Protein 1FBN (pdb70)

Nearest PDB structures (foldseek):
  1g8a-assembly1_A  TM=9.558E-01  e=5.610E-31  Pyrococcus horikoshii
  1pry-assembly1_A  TM=9.553E-01  e=4.224E-30  Pyrococcus furiosus
  2nnw-assembly1_B  TM=9.511E-01  e=9.947E-30  Pyrococcus furiosus
  6rxx-assembly1_CB  TM=9.349E-01  e=4.269E-24  Thermochaetoides thermophila
  1nt2-assembly1_A  TM=9.380E-01  e=2.190E-21  Archaeoglobus fulgidus DSM 4304

Sequence (225 aa):
EDIKIKEIFENIYEVDLGDGLKRIATKSIVKGKKVYDEKIIKIGDEEYRIWNPNKSKLAAAIIKGLKVPIKRDSKILYLGASAGTTPSHVADIADKGIVYAIEYAPRIRELLDACAERENIIPILGDANKPQEYANIVEKVDVIYEDVAQPNQAEILIKNAKWFLKKGGYGIAIKARSIDVTKDPKEIFKEQKEILEAGGFKIVDEVDIEPFEKDHVFVGIWEGK

InterPro domains:
  IPR000692 rRNA 2'-O-methyltransfera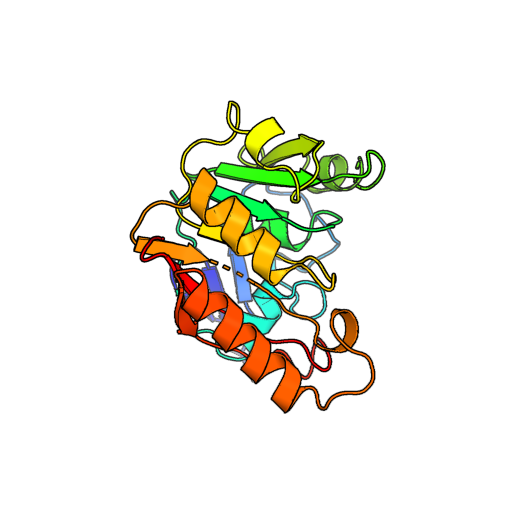se fibrillarin-like [MF_00351] (18-228)
  IPR000692 rRNA 2'-O-methyltransferase fibrillarin-like [NF003276] (6-224)
  IPR000692 rRNA 2'-O-methyltransferase fibrillarin-like [PF01269] (5-227)
  IPR000692 rRNA 2'-O-methyltransferase fibrillarin-like [PIRSF006540] (5-228)
  IPR000692 rRNA 2'-O-methyltransferase fibrillarin-like [PR00052] (25-44)
  IPR000692 rRNA 2'-O-methyltransferase fibrillarin-like [PR00052] (48-67)
  IPR000692 rRNA 2'-O-methyltransferase fibrillarin-like [PR00052] (75-96)
  IPR000692 rRNA 2'-O-methyltransferase fibrillarin-like [PR00052] (99-116)
  IPR000692 rRNA 2'-O-methyltransferase fibrillarin-like [PR00052] (124-153)
  IPR000692 rRNA 2'-O-methyltransferase fibrillarin-like [PR00052] (154-183)
  IPR000692 rRNA 2'-O-methyltransferase fibrillarin-like [PR00052] (206-227)
  IPR000692 rRNA 2'-O-methyltransferase fibrillarin-like [SM01206] (4-229)
  IPR020813 Fibrillarin, conserved site [PS00566] (99-113)
  IPR029063 S-adenosyl-L-methionine-dependent methyltransferase superfamily [G3DSA:3.40.50.150] (53-229)
  IPR029063 S-adenosyl-L-methionine-dependent methyltransferase superfamily [SSF53335] (8-226)

CATH classification: 3.30.200.20 (+1 more: 3.40.50.150)

Structure (mmCIF, N/CA/C/O backbone):
data_1FBN
#
_entry.id   1FBN
#
_cell.length_a   121.407
_cell.length_b   43.264
_cell.length_c   55.303
_cell.angle_alpha   90.00
_cell.angle_beta   96.99
_cell.angle_gamma   90.00
#
_symmetry.space_group_name_H-M   'C 1 2 1'
#
loop_
_entity.id
_entity.type
_entity.pdbx_description
1 polymer 'MJ FIBRILLARIN HOMOLOGUE'
2 water water
#
loop_
_atom_site.group_PDB
_atom_site.id
_atom_site.type_symbol
_atom_site.label_atom_id
_atom_site.label_alt_id
_atom_site.label_comp_id
_atom_site.label_asym_id
_atom_site.label_entity_id
_atom_site.label_seq_id
_atom_site.pdbx_PDB_ins_code
_atom_site.Cartn_x
_atom_site.Cartn_y
_atom_site.Cartn_z
_atom_site.occupancy
_atom_site.B_iso_or_equiv
_atom_site.auth_seq_id
_atom_site.auth_comp_id
_atom_site.auth_asym_id
_atom_site.auth_atom_id
_atom_site.pdbx_PDB_model_num
ATOM 9 N N . GLU A 1 2 ? 60.448 5.780 56.022 1.00 35.50 2 GLU A N 1
ATOM 10 C CA . GLU A 1 2 ? 61.430 6.300 55.079 1.00 35.98 2 GLU A CA 1
ATOM 11 C C . GLU A 1 2 ? 61.213 7.807 54.956 1.00 35.11 2 GLU A C 1
ATOM 12 O O . GLU A 1 2 ? 60.189 8.332 55.411 1.00 31.82 2 GLU A O 1
ATOM 18 N N . ASP A 1 3 ? 62.181 8.504 54.364 1.00 33.78 3 ASP A N 1
ATOM 19 C CA . ASP A 1 3 ? 62.065 9.947 54.171 1.00 33.04 3 ASP A CA 1
ATOM 20 C C . ASP A 1 3 ? 60.892 10.256 53.244 1.00 31.60 3 ASP A C 1
ATOM 21 O O . ASP A 1 3 ? 60.679 9.562 52.248 1.00 32.26 3 ASP A O 1
ATOM 26 N N . ILE A 1 4 ? 60.112 11.270 53.605 1.00 28.71 4 ILE A N 1
ATOM 27 C CA . ILE A 1 4 ? 58.970 11.695 52.802 1.00 27.64 4 ILE A CA 1
ATOM 28 C C . ILE A 1 4 ? 59.332 13.040 52.184 1.00 29.58 4 ILE A C 1
ATOM 29 O O . ILE A 1 4 ? 60.000 13.862 52.814 1.00 30.23 4 ILE A O 1
ATOM 34 N N . LYS A 1 5 ? 58.896 13.263 50.950 1.00 28.92 5 LYS A N 1
ATOM 35 C CA . LYS A 1 5 ? 59.198 14.511 50.268 1.00 31.52 5 LYS A CA 1
ATOM 36 C C . LYS A 1 5 ? 58.053 14.971 49.373 1.00 31.75 5 LYS A C 1
ATOM 37 O O . LYS A 1 5 ? 57.592 14.225 48.505 1.00 32.04 5 LYS A O 1
ATOM 43 N N . ILE A 1 6 ? 57.575 16.188 49.619 1.00 29.63 6 ILE A N 1
ATOM 44 C CA . ILE A 1 6 ? 56.511 16.778 48.816 1.00 27.99 6 ILE A CA 1
ATOM 45 C C . ILE A 1 6 ? 57.104 18.016 48.147 1.00 30.56 6 ILE A C 1
ATOM 46 O O . ILE A 1 6 ? 57.412 19.003 48.820 1.00 31.98 6 ILE A O 1
ATOM 51 N N . LYS A 1 7 ? 57.322 17.946 46.836 1.00 29.44 7 LYS A N 1
ATOM 52 C CA . LYS A 1 7 ? 57.881 19.084 46.121 1.00 28.76 7 LYS A CA 1
ATOM 53 C C . LYS A 1 7 ? 56.980 19.566 45.001 1.00 27.37 7 LYS A C 1
ATOM 54 O O . LYS A 1 7 ? 56.273 18.782 44.362 1.00 25.80 7 LYS A O 1
ATOM 60 N N . GLU A 1 8 ? 57.014 20.871 44.772 1.00 26.98 8 GLU A N 1
ATOM 61 C CA . GLU A 1 8 ? 56.209 21.474 43.729 1.00 26.42 8 GLU A CA 1
ATOM 62 C C . GLU A 1 8 ? 56.749 21.158 42.344 1.00 26.56 8 GLU A C 1
ATOM 63 O O . GLU A 1 8 ? 57.960 21.229 42.107 1.00 27.13 8 GLU A O 1
ATOM 69 N N . ILE A 1 9 ? 55.845 20.745 41.459 1.00 24.06 9 ILE A N 1
ATOM 70 C CA . ILE A 1 9 ? 56.175 20.459 40.067 1.00 22.84 9 ILE A CA 1
ATOM 71 C C . ILE A 1 9 ? 55.270 21.377 39.256 1.00 22.25 9 ILE A C 1
ATOM 72 O O . ILE A 1 9 ? 54.238 21.819 39.760 1.00 22.34 9 ILE A O 1
ATOM 77 N N . PHE A 1 10 ? 55.668 21.696 38.026 1.00 22.24 10 PHE A N 1
ATOM 78 C CA . PHE A 1 10 ? 54.891 22.600 37.169 1.00 22.93 10 PHE A CA 1
ATOM 79 C C . PHE A 1 10 ? 54.612 23.871 37.972 1.00 22.80 10 PHE A C 1
ATOM 80 O O . PHE A 1 10 ? 55.545 24.525 38.427 1.00 26.58 10 PHE A O 1
ATOM 88 N N . GLU A 1 11 ? 53.343 24.221 38.147 1.00 24.59 11 GLU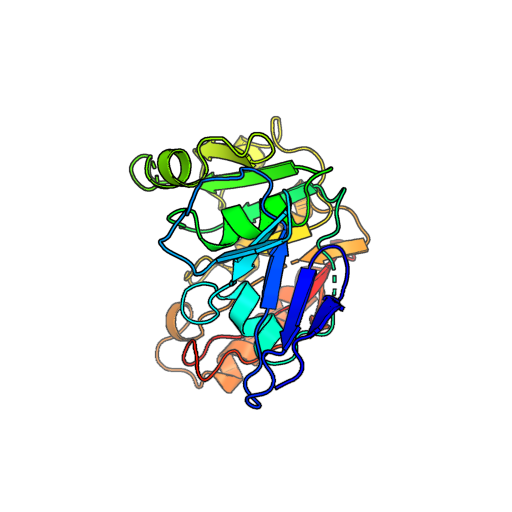 A N 1
ATOM 89 C CA . GLU A 1 11 ? 52.986 25.386 38.950 1.00 26.34 11 GLU A CA 1
ATOM 90 C C . GLU A 1 11 ? 51.779 25.049 39.819 1.00 24.85 11 GLU A C 1
ATOM 91 O O . GLU A 1 11 ? 50.688 24.786 39.313 1.00 24.99 11 GLU A O 1
ATOM 97 N N . ASN A 1 12 ? 52.000 25.026 41.129 1.00 23.13 12 ASN A N 1
ATOM 98 C CA . ASN A 1 12 ? 50.957 24.723 42.104 1.00 23.10 12 ASN A CA 1
ATOM 99 C C . ASN A 1 12 ? 50.428 23.282 42.036 1.00 22.18 12 ASN A C 1
ATOM 100 O O . ASN A 1 12 ? 49.255 23.022 42.301 1.00 21.25 12 ASN A O 1
ATOM 105 N N . ILE A 1 13 ? 51.299 22.361 41.630 1.00 20.90 13 ILE A N 1
ATOM 106 C CA . ILE A 1 13 ? 50.991 20.931 41.580 1.00 20.91 13 ILE A CA 1
ATOM 107 C C . ILE A 1 13 ? 52.113 20.319 42.422 1.00 22.26 13 ILE A C 1
ATOM 108 O O . ILE A 1 13 ? 53.233 20.832 42.427 1.00 23.13 13 ILE A O 1
ATOM 113 N N . TYR A 1 14 ? 51.829 19.238 43.139 1.00 20.66 14 TYR A N 1
ATOM 114 C CA . TYR A 1 14 ? 52.847 18.662 44.010 1.00 21.24 14 TYR A CA 1
ATOM 115 C C . TYR A 1 14 ? 53.141 17.187 43.829 1.00 21.85 14 TYR A C 1
ATOM 116 O O . TYR A 1 14 ? 52.233 16.368 43.685 1.00 22.70 14 TYR A O 1
ATOM 125 N N . GLU A 1 15 ? 54.431 16.866 43.801 1.00 21.37 15 GLU A N 1
ATOM 126 C CA . GLU A 1 15 ? 54.881 15.487 43.684 1.00 24.32 15 GLU A CA 1
ATOM 127 C C . GLU A 1 15 ? 55.016 14.951 45.100 1.00 24.88 15 GLU A C 1
ATOM 128 O O . GLU A 1 15 ? 55.658 15.579 45.943 1.00 25.50 15 GLU A O 1
ATOM 134 N N . VAL A 1 16 ? 54.392 13.807 45.364 1.00 23.61 16 VAL A N 1
ATOM 135 C CA . VAL A 1 16 ? 54.444 13.194 46.683 1.00 24.17 16 VAL A CA 1
ATOM 136 C C . VAL A 1 16 ? 55.241 11.891 46.656 1.00 27.51 16 VAL A C 1
ATOM 137 O O . VAL A 1 16 ? 54.835 10.915 46.018 1.00 28.07 16 VAL A O 1
ATOM 141 N N . ASP A 1 17 ? 56.392 11.899 47.326 1.00 29.16 17 ASP A N 1
ATOM 142 C CA . ASP A 1 17 ? 57.253 10.722 47.411 1.00 30.72 17 ASP A CA 1
ATOM 143 C C . ASP A 1 17 ? 57.264 10.214 48.856 1.00 30.36 17 ASP A C 1
ATOM 144 O O . ASP A 1 17 ? 57.879 10.818 49.739 1.00 29.20 17 ASP A O 1
ATOM 149 N N . LEU A 1 18 ? 56.540 9.123 49.095 1.00 30.68 18 LEU A N 1
ATOM 150 C CA . LEU A 1 18 ? 56.457 8.524 50.422 1.00 31.69 18 LEU A CA 1
ATOM 151 C C . LEU A 1 18 ? 57.635 7.588 50.691 1.00 33.63 18 LEU A C 1
ATOM 152 O O . LEU A 1 18 ? 57.746 7.018 51.777 1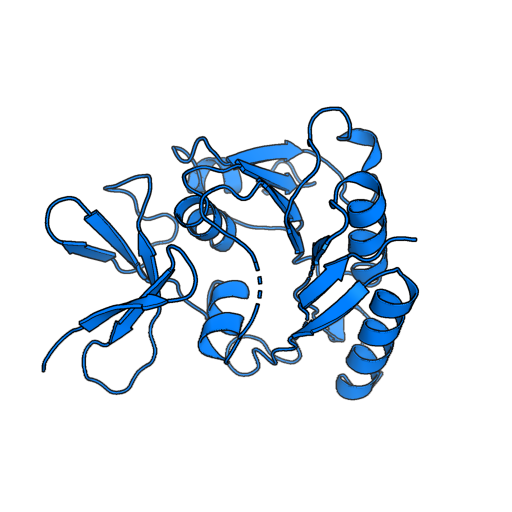.00 36.62 18 LEU A O 1
ATOM 157 N N . GLY A 1 19 ? 58.508 7.439 49.694 1.00 36.33 19 GLY A N 1
ATOM 158 C CA . GLY A 1 19 ? 59.678 6.587 49.825 1.00 39.52 19 GLY A CA 1
ATOM 159 C C . GLY A 1 19 ? 59.463 5.110 49.537 1.00 42.14 19 GLY A C 1
ATOM 160 O O . GLY A 1 19 ? 60.267 4.274 49.953 1.00 44.00 19 GLY A O 1
ATOM 161 N N . ASP A 1 20 ? 58.396 4.786 48.813 1.00 43.64 20 ASP A N 1
ATOM 162 C CA . ASP A 1 20 ? 58.087 3.397 48.480 1.00 44.01 20 ASP A CA 1
ATOM 163 C C . ASP A 1 20 ? 58.221 3.085 46.988 1.00 44.81 20 ASP A C 1
ATOM 164 O O . ASP A 1 20 ? 57.814 2.015 46.532 1.00 46.45 20 ASP A O 1
ATOM 169 N N . GLY A 1 21 ? 58.782 4.029 46.236 1.00 44.42 21 GLY A N 1
ATOM 170 C CA . GLY A 1 21 ? 58.961 3.839 44.807 1.00 44.87 21 GLY A CA 1
ATOM 171 C C . GLY A 1 21 ? 57.764 4.177 43.926 1.00 43.57 21 GLY A C 1
ATOM 172 O O . GLY A 1 21 ? 57.900 4.245 42.705 1.00 45.94 21 GLY A O 1
ATOM 173 N N . LEU A 1 22 ? 56.598 4.392 44.528 1.00 40.92 22 LEU A N 1
ATOM 174 C CA . LEU A 1 22 ? 55.394 4.717 43.765 1.00 36.20 22 LEU A CA 1
ATOM 175 C C . LEU A 1 22 ? 55.270 6.208 43.481 1.00 34.24 22 LEU A C 1
ATOM 176 O O . LEU A 1 22 ? 55.524 7.045 44.346 1.00 33.73 22 LEU A O 1
ATOM 181 N N . LYS A 1 23 ? 54.893 6.537 42.254 1.00 33.27 23 LYS A N 1
ATOM 182 C CA . LYS A 1 23 ? 54.721 7.926 41.865 1.00 32.62 23 LYS A CA 1
ATOM 183 C C . LYS A 1 23 ? 53.359 8.406 42.348 1.00 30.50 23 LYS A C 1
ATOM 184 O O . LYS A 1 23 ? 52.349 7.722 42.171 1.00 30.43 23 LYS A O 1
ATOM 190 N N . ARG A 1 24 ? 53.345 9.571 42.984 1.00 27.93 24 ARG A N 1
ATOM 191 C CA . ARG A 1 24 ? 52.114 10.157 43.502 1.00 25.05 24 ARG A CA 1
ATOM 192 C C . ARG A 1 24 ? 52.117 11.672 43.349 1.00 22.02 24 ARG A C 1
ATOM 193 O O . ARG A 1 24 ? 53.168 12.304 43.432 1.00 20.70 24 ARG A O 1
ATOM 201 N N . ILE A 1 25 ? 50.945 12.248 43.091 1.00 20.59 25 ILE A N 1
ATOM 202 C CA . ILE A 1 25 ? 50.823 13.699 42.945 1.00 20.88 25 ILE A CA 1
ATOM 203 C C . ILE A 1 25 ? 49.628 14.222 43.722 1.00 20.81 25 ILE A C 1
ATOM 204 O O . ILE A 1 25 ? 48.707 13.474 44.045 1.00 20.21 25 ILE A O 1
ATOM 209 N N . ALA A 1 26 ? 49.632 15.522 43.991 1.00 19.80 26 ALA A N 1
ATOM 210 C CA . ALA A 1 26 ? 48.552 16.136 44.745 1.00 20.19 26 ALA A CA 1
ATOM 211 C C . ALA A 1 26 ? 48.427 17.622 44.447 1.00 20.23 26 ALA A C 1
ATOM 212 O O . ALA A 1 26 ? 49.272 18.211 43.769 1.00 19.97 26 ALA A O 1
ATOM 214 N N . THR A 1 27 ? 47.326 18.206 44.907 1.00 19.68 27 THR A N 1
ATOM 215 C CA . THR A 1 27 ? 47.095 19.635 44.756 1.00 20.08 27 THR A CA 1
ATOM 216 C C . THR A 1 27 ? 46.826 20.195 46.156 1.00 21.27 27 THR A C 1
ATOM 217 O O . THR A 1 27 ? 46.453 19.456 47.077 1.00 21.16 27 THR A O 1
ATOM 221 N N . LYS A 1 28 ? 47.098 21.483 46.330 1.00 20.53 28 LYS A N 1
ATOM 222 C CA . LYS A 1 28 ? 46.879 22.153 47.603 1.00 23.11 28 LYS A CA 1
ATOM 223 C C . LYS A 1 28 ? 45.408 22.590 47.637 1.00 23.95 28 LYS A C 1
ATOM 224 O O . LYS A 1 28 ? 44.992 23.473 46.884 1.00 22.81 28 LYS A O 1
ATOM 230 N N . SER A 1 29 ? 44.622 21.933 48.487 1.00 24.78 29 SER A N 1
ATOM 231 C CA . SER A 1 29 ? 43.186 22.203 48.616 1.00 25.74 29 SER A CA 1
ATOM 232 C C . SER A 1 29 ? 42.788 23.653 48.913 1.00 26.02 29 SER A C 1
ATOM 233 O O . SER A 1 29 ? 43.380 24.302 49.781 1.00 26.09 29 SER A O 1
ATOM 236 N N . ILE A 1 30 ? 41.796 24.158 48.178 1.00 24.94 30 ILE A N 1
ATOM 237 C CA . ILE A 1 30 ? 41.297 25.517 48.405 1.00 26.76 30 ILE A CA 1
ATOM 238 C C . ILE A 1 30 ? 40.051 25.520 49.312 1.00 26.36 30 ILE A C 1
ATOM 239 O O . ILE A 1 30 ? 39.497 26.574 49.616 1.00 27.85 30 ILE A O 1
ATOM 244 N N . VAL A 1 31 ? 39.597 24.330 49.700 1.00 27.86 31 VAL A N 1
ATOM 245 C CA . VAL A 1 31 ? 38.454 24.167 50.607 1.00 30.39 31 VAL A CA 1
ATOM 246 C C . VAL A 1 31 ? 38.862 23.095 51.614 1.00 31.13 31 VAL A C 1
ATOM 247 O O . VAL A 1 31 ? 38.555 21.909 51.453 1.00 32.14 31 VAL A O 1
ATOM 251 N N . LYS A 1 32 ? 39.571 23.526 52.649 1.00 32.86 32 LYS A N 1
ATOM 252 C CA . LYS A 1 32 ? 40.069 22.623 53.677 1.00 34.41 32 LYS A CA 1
ATOM 253 C C . LYS A 1 32 ? 38.989 21.986 54.544 1.00 34.62 32 LYS A C 1
ATOM 254 O O . LYS A 1 32 ? 37.944 22.587 54.817 1.00 33.73 32 LYS A O 1
ATOM 260 N N . GLY A 1 33 ? 39.239 20.739 54.930 1.00 35.23 33 GLY A N 1
ATOM 261 C CA . GLY A 1 33 ? 38.297 19.999 55.746 1.00 36.05 33 GLY A CA 1
ATOM 262 C C . GLY A 1 33 ? 37.237 19.311 54.908 1.00 36.64 33 GLY A C 1
ATOM 263 O O . GLY A 1 33 ? 36.217 18.858 55.434 1.00 38.03 33 GLY A O 1
ATOM 264 N N . LYS A 1 34 ? 37.477 19.218 53.603 1.00 35.63 34 LYS A N 1
ATOM 265 C CA . LYS A 1 34 ? 36.519 18.584 52.708 1.00 35.44 34 LYS A CA 1
ATOM 266 C C . LYS A 1 34 ? 37.151 17.618 51.719 1.00 35.54 34 LYS A C 1
ATOM 267 O O . LYS A 1 34 ? 38.176 17.916 51.103 1.00 34.81 34 LYS A O 1
ATOM 273 N N . LYS A 1 35 ? 36.548 16.440 51.606 1.00 34.34 35 LYS A N 1
ATOM 274 C CA . LYS A 1 35 ? 36.992 15.441 50.651 1.00 33.42 35 LYS A CA 1
ATOM 275 C C . LYS A 1 35 ? 35.928 15.428 49.557 1.00 33.87 35 LYS A C 1
ATOM 276 O O . LYS A 1 35 ? 34.738 15.249 49.835 1.00 33.60 35 LYS A O 1
ATOM 282 N N . VAL A 1 36 ? 36.353 15.698 48.328 1.00 32.67 36 VAL A N 1
ATOM 283 C CA . VAL A 1 36 ? 35.447 15.727 47.186 1.00 29.65 36 VAL A CA 1
ATOM 284 C C . VAL A 1 36 ? 34.991 14.324 46.792 1.00 30.31 36 VAL A C 1
ATOM 285 O O . VAL A 1 36 ? 33.795 14.084 46.616 1.00 29.91 36 VAL A O 1
ATOM 289 N N . TYR A 1 37 ? 35.943 13.398 46.693 1.00 30.51 37 TYR A N 1
ATOM 290 C CA . TYR A 1 37 ? 35.648 12.021 46.297 1.00 31.13 37 TYR A CA 1
ATOM 291 C C . TYR A 1 37 ? 36.369 10.966 47.141 1.00 31.92 37 TYR A C 1
ATOM 292 O O . TYR A 1 37 ? 36.817 9.937 46.627 1.00 30.68 37 TYR A O 1
ATOM 301 N N . ASP A 1 38 ? 36.455 11.228 48.442 1.00 34.09 38 ASP A N 1
ATOM 302 C CA . ASP A 1 38 ? 37.109 10.336 49.399 1.00 36.45 38 ASP A CA 1
ATOM 303 C C . ASP A 1 38 ? 38.583 10.076 49.056 1.00 34.45 38 ASP A C 1
ATOM 304 O O . ASP A 1 38 ? 39.096 8.967 49.216 1.00 34.39 38 ASP A O 1
ATOM 309 N N . GLU A 1 39 ? 39.256 11.118 48.581 1.00 33.31 39 GLU A N 1
ATOM 310 C CA . GLU A 1 39 ? 40.673 11.035 48.235 1.00 32.82 39 GLU A CA 1
ATOM 311 C C . GLU A 1 39 ? 41.494 11.089 49.517 1.00 30.76 39 GLU A C 1
ATOM 312 O O . GLU A 1 39 ? 41.006 11.558 50.545 1.00 30.33 39 GLU A O 1
ATOM 318 N N . LYS A 1 40 ? 42.725 10.592 49.469 1.00 28.91 40 LYS A N 1
ATOM 319 C CA . LYS A 1 40 ? 43.587 10.630 50.647 1.00 29.32 40 LYS A CA 1
ATOM 320 C C . LYS A 1 40 ? 44.151 12.042 50.821 1.00 27.38 40 LYS A C 1
ATOM 321 O O . LYS A 1 40 ? 44.362 12.754 49.839 1.00 25.78 40 LYS A O 1
ATOM 327 N N . ILE A 1 41 ? 44.342 12.458 52.072 1.00 26.74 41 ILE A N 1
ATOM 328 C CA . ILE A 1 41 ? 44.849 13.796 52.376 1.00 26.68 41 ILE A CA 1
ATOM 329 C C . ILE A 1 41 ? 46.084 13.797 53.279 1.00 27.28 41 ILE A C 1
ATOM 330 O O . ILE A 1 41 ? 46.209 12.971 54.183 1.00 28.70 41 ILE A O 1
ATOM 335 N N . ILE A 1 42 ? 47.020 14.696 52.980 1.00 26.56 42 ILE A N 1
ATOM 336 C CA . ILE A 1 42 ? 48.234 14.872 53.774 1.00 24.98 42 ILE A CA 1
ATOM 337 C C . ILE A 1 42 ? 48.120 16.274 54.373 1.00 25.24 42 ILE A C 1
ATOM 338 O O . ILE A 1 42 ? 48.347 17.274 53.687 1.00 25.73 42 ILE A O 1
ATOM 343 N N . LYS A 1 43 ? 47.708 16.345 55.635 1.00 26.65 43 LYS A N 1
ATOM 344 C CA . LYS A 1 43 ? 47.540 17.626 56.309 1.00 27.38 43 LYS A CA 1
ATOM 345 C C . LYS A 1 43 ? 48.809 18.065 57.028 1.00 28.61 43 LYS A C 1
ATOM 346 O O . LYS A 1 43 ? 49.243 17.424 57.982 1.00 28.60 43 LYS A O 1
ATOM 352 N N . ILE A 1 44 ? 49.412 19.145 56.538 1.00 28.36 44 ILE A N 1
ATOM 353 C CA . ILE A 1 44 ? 50.630 19.695 57.123 1.00 29.35 44 ILE A CA 1
ATOM 354 C C . ILE A 1 44 ? 50.273 21.053 57.717 1.00 30.24 44 ILE A C 1
ATOM 355 O O . ILE A 1 44 ? 50.226 22.055 57.009 1.00 30.46 44 ILE A O 1
ATOM 360 N N . GLY A 1 45 ? 50.035 21.086 59.023 1.00 32.00 45 GLY A N 1
ATOM 361 C CA . GLY A 1 45 ? 49.665 22.332 59.661 1.00 34.92 45 GLY A CA 1
ATOM 362 C C . GLY A 1 45 ? 48.270 22.683 59.194 1.00 36.65 45 GLY A C 1
ATOM 363 O O . GLY A 1 45 ? 47.328 21.932 59.444 1.00 37.43 45 GLY A O 1
ATOM 364 N N . ASP A 1 46 ? 48.138 23.796 58.481 1.00 38.57 46 ASP A N 1
ATOM 365 C CA . ASP A 1 46 ? 46.833 24.207 57.977 1.00 42.15 46 ASP A CA 1
ATOM 366 C C . ASP A 1 46 ? 46.592 23.835 56.516 1.00 40.54 46 ASP A C 1
ATOM 367 O O . ASP A 1 46 ? 45.447 23.767 56.072 1.00 40.72 46 ASP A O 1
ATOM 372 N N . GLU A 1 47 ? 47.667 23.556 55.785 1.00 37.57 47 GLU A N 1
ATOM 373 C CA . GLU A 1 47 ? 47.578 23.168 54.378 1.00 34.63 47 GLU A CA 1
ATOM 374 C C . GLU A 1 47 ? 47.140 21.712 54.239 1.00 30.91 47 GLU A C 1
ATOM 375 O O . GLU A 1 47 ? 47.550 20.853 55.019 1.00 30.23 47 GLU A O 1
ATOM 381 N N . GLU A 1 48 ? 46.303 21.440 53.245 1.00 28.39 48 GLU A N 1
ATOM 382 C CA . GLU A 1 48 ? 45.833 20.085 52.992 1.00 26.52 48 GLU A CA 1
ATOM 383 C C . GLU A 1 48 ? 46.124 19.691 51.550 1.00 26.14 48 GLU A C 1
ATOM 384 O O . GLU A 1 48 ? 45.630 20.319 50.617 1.00 27.56 48 GLU A O 1
ATOM 390 N N . TYR A 1 49 ? 46.977 18.689 51.371 1.00 24.14 49 TYR A N 1
ATOM 391 C CA . TYR A 1 49 ? 47.319 18.216 50.038 1.00 23.19 49 TYR A CA 1
ATOM 392 C C . TYR A 1 49 ? 46.423 17.038 49.682 1.00 22.10 49 TYR A C 1
ATOM 393 O O . TYR A 1 49 ? 46.417 16.021 50.372 1.00 23.31 49 TYR A O 1
ATOM 402 N N . ARG A 1 50 ? 45.632 17.206 48.627 1.00 22.29 50 ARG A N 1
ATOM 403 C CA . ARG A 1 50 ? 44.712 16.167 48.181 1.00 21.43 50 ARG A CA 1
ATOM 404 C C . ARG A 1 50 ? 45.365 15.250 47.162 1.00 22.11 50 ARG A C 1
ATOM 405 O O . ARG A 1 50 ? 45.746 15.694 46.078 1.00 23.87 50 ARG A O 1
ATOM 413 N N . ILE A 1 51 ? 45.490 13.972 47.510 1.00 22.23 51 ILE A N 1
ATOM 414 C CA . ILE A 1 51 ? 46.084 12.988 46.612 1.00 22.74 51 ILE A CA 1
ATOM 415 C C . ILE A 1 51 ? 45.207 12.888 45.366 1.00 22.18 51 ILE A C 1
ATOM 416 O O . ILE A 1 51 ? 44.024 12.563 45.446 1.00 22.69 51 ILE A O 1
ATOM 421 N N . TRP A 1 52 ? 45.808 13.220 44.228 1.00 22.15 52 TRP A N 1
ATOM 422 C CA . TRP A 1 52 ? 45.149 13.231 42.921 1.00 21.33 52 TRP A CA 1
ATOM 423 C C . TRP A 1 52 ? 45.219 11.850 42.258 1.00 19.74 52 TRP A C 1
ATOM 424 O O . TRP A 1 52 ? 46.195 11.521 41.585 1.00 18.95 52 TRP A O 1
ATOM 435 N N . ASN A 1 53 ? 44.159 11.067 42.428 1.00 21.62 53 ASN A N 1
ATOM 436 C CA . ASN A 1 53 ? 44.077 9.704 41.898 1.00 23.39 53 ASN A CA 1
ATOM 437 C C . ASN A 1 53 ? 43.993 9.592 40.364 1.00 22.72 53 ASN A C 1
ATOM 438 O O . ASN A 1 53 ? 42.998 9.994 39.759 1.00 24.61 53 ASN A O 1
ATOM 443 N N . PRO A 1 54 ? 45.031 9.017 39.723 1.00 21.46 54 PRO A N 1
ATOM 444 C CA . PRO A 1 54 ? 45.083 8.839 38.266 1.00 21.43 54 PRO A CA 1
ATOM 445 C C . PRO A 1 54 ? 44.036 7.856 37.741 1.00 21.58 54 PRO A C 1
ATOM 446 O O . PRO A 1 54 ? 43.714 7.860 36.557 1.00 21.22 54 PRO A O 1
ATOM 450 N N . ASN A 1 55 ? 43.527 7.000 38.622 1.00 23.20 55 ASN A N 1
ATOM 451 C CA . ASN A 1 55 ? 42.500 6.029 38.251 1.00 24.79 55 ASN A CA 1
ATOM 452 C C . ASN A 1 55 ? 41.131 6.707 38.190 1.00 26.02 55 ASN A C 1
ATOM 453 O O . ASN A 1 55 ? 40.179 6.157 37.637 1.00 29.00 55 ASN A O 1
ATOM 458 N N . LYS A 1 56 ? 41.038 7.896 38.780 1.00 27.54 56 LYS A N 1
ATOM 459 C CA . LYS A 1 56 ? 39.795 8.662 38.820 1.00 26.50 56 LYS A CA 1
ATOM 460 C C . LYS A 1 56 ? 39.853 9.973 38.033 1.00 25.05 56 LYS A C 1
ATOM 461 O O . LYS A 1 56 ? 38.824 10.597 37.791 1.00 26.39 56 LYS A O 1
ATOM 467 N N . SER A 1 57 ? 41.053 10.368 37.612 1.00 22.90 57 SER A N 1
ATOM 468 C CA . SER A 1 57 ? 41.247 11.606 36.863 1.00 19.47 57 SER A CA 1
ATOM 469 C C . SER A 1 57 ? 42.221 11.419 35.700 1.00 19.52 57 SER A C 1
ATOM 470 O O . SER A 1 57 ? 43.395 11.107 35.906 1.00 18.84 57 SER A O 1
ATOM 473 N N . LYS A 1 58 ? 41.734 11.637 34.481 1.00 17.28 58 LYS A N 1
ATOM 474 C CA . LYS A 1 58 ? 42.557 11.490 33.283 1.00 18.99 58 LYS A CA 1
ATOM 475 C C . LYS A 1 58 ? 43.736 12.471 33.245 1.00 20.50 58 LYS A C 1
ATOM 476 O O . LYS A 1 58 ? 44.785 12.167 32.667 1.00 19.51 58 LYS A O 1
ATOM 482 N N . LEU A 1 59 ? 43.556 13.649 33.843 1.00 18.24 59 LEU A N 1
ATOM 483 C CA . LEU A 1 59 ? 44.618 14.651 33.884 1.00 17.57 59 LEU A CA 1
ATOM 484 C C . LEU A 1 59 ? 45.732 14.163 34.819 1.00 17.64 59 LEU A C 1
ATOM 485 O O . LEU A 1 59 ? 46.918 14.290 34.499 1.00 16.91 59 LEU A O 1
ATOM 490 N N . ALA A 1 60 ? 45.351 13.573 35.954 1.00 17.18 60 ALA A N 1
ATOM 491 C CA . ALA A 1 60 ? 46.333 13.026 36.894 1.00 16.67 60 ALA A CA 1
ATOM 492 C C . ALA A 1 60 ? 47.070 11.870 36.214 1.00 17.36 60 ALA A C 1
ATOM 493 O O . ALA A 1 60 ? 48.282 11.725 36.359 1.00 17.88 60 ALA A O 1
ATOM 495 N N . ALA A 1 61 ? 46.328 11.061 35.460 1.00 16.02 61 ALA A N 1
ATOM 496 C CA . ALA A 1 61 ? 46.892 9.925 34.736 1.00 15.68 61 ALA A CA 1
ATOM 497 C C . ALA A 1 61 ? 47.942 10.395 33.730 1.00 16.68 61 ALA A C 1
ATOM 498 O O . ALA A 1 61 ? 49.002 9.781 33.600 1.00 15.98 61 ALA A O 1
ATOM 500 N N . ALA A 1 62 ? 47.638 11.492 33.034 1.00 16.65 62 ALA A N 1
ATOM 501 C CA . ALA A 1 62 ? 48.539 12.063 32.040 1.00 16.81 62 ALA A CA 1
ATOM 502 C C . ALA A 1 62 ? 49.830 12.532 32.698 1.00 18.28 62 ALA A C 1
ATOM 503 O O . ALA A 1 62 ? 50.918 12.293 32.174 1.00 18.22 62 ALA A O 1
ATOM 505 N N . ILE A 1 63 ? 49.706 13.192 33.848 1.00 17.82 63 ILE A N 1
ATOM 506 C CA . ILE A 1 63 ? 50.876 13.674 34.577 1.00 18.71 63 ILE A CA 1
ATOM 507 C C . ILE A 1 63 ? 51.708 12.488 35.076 1.00 19.85 63 ILE A C 1
ATOM 508 O O . ILE A 1 63 ? 52.924 12.462 34.892 1.00 20.61 63 ILE A O 1
ATOM 513 N N . ILE A 1 64 ? 51.044 11.491 35.664 1.00 19.34 64 ILE A N 1
ATOM 514 C CA . ILE A 1 64 ? 51.727 10.298 36.176 1.00 20.52 64 ILE A CA 1
ATOM 515 C C . ILE A 1 64 ? 52.462 9.580 35.041 1.00 22.58 64 ILE A C 1
ATOM 516 O O . ILE A 1 64 ? 53.587 9.105 35.226 1.00 24.67 64 ILE A O 1
ATOM 521 N N . LYS A 1 65 ? 51.843 9.553 33.860 1.00 20.67 65 LYS A N 1
ATOM 522 C CA . LYS A 1 65 ? 52.422 8.898 32.691 1.00 19.71 65 LYS A CA 1
ATOM 523 C C . LYS A 1 65 ? 53.429 9.725 31.887 1.00 20.27 65 LYS A C 1
ATOM 524 O O . LYS A 1 65 ? 53.790 9.341 30.769 1.00 21.61 65 LYS A O 1
ATOM 530 N N . GLY A 1 66 ? 53.834 10.878 32.418 1.00 19.91 66 GLY A N 1
ATOM 531 C CA . GLY A 1 66 ? 54.836 11.682 31.732 1.00 19.69 66 GLY A CA 1
ATOM 532 C C . GLY A 1 66 ? 54.517 12.993 31.031 1.00 19.89 66 GLY A C 1
ATOM 533 O O . GLY A 1 66 ? 55.325 13.453 30.225 1.00 20.32 66 GLY A O 1
ATOM 534 N N . LEU A 1 67 ? 53.372 13.604 31.317 1.00 18.65 67 LEU A N 1
ATOM 535 C CA . LEU A 1 67 ? 53.022 14.882 30.696 1.00 17.72 67 LEU A CA 1
ATOM 536 C C . LEU A 1 67 ? 54.121 15.891 31.034 1.00 19.07 67 LEU A C 1
ATOM 537 O O . LEU A 1 67 ? 54.510 16.018 32.198 1.00 18.38 67 LEU A O 1
ATOM 542 N N . LYS A 1 68 ? 54.639 16.580 30.015 1.00 19.48 68 LYS A N 1
ATOM 543 C CA . LYS A 1 68 ? 55.700 17.577 30.211 1.00 19.42 68 LYS A CA 1
ATOM 544 C C . LYS A 1 68 ? 55.204 19.016 30.065 1.00 19.42 68 LYS A C 1
ATOM 545 O O . LYS A 1 68 ? 55.795 19.944 30.625 1.00 20.14 68 LYS A O 1
ATOM 551 N N . VAL A 1 69 ? 54.136 19.201 29.295 1.00 19.32 69 VAL A N 1
ATOM 552 C CA . VAL A 1 69 ? 53.562 20.525 29.079 1.00 20.00 69 VAL A CA 1
ATOM 553 C C . VAL A 1 69 ? 52.245 20.651 29.846 1.00 20.11 69 VAL A C 1
ATOM 554 O O . VAL A 1 69 ? 51.239 20.048 29.469 1.00 20.45 69 VAL A O 1
ATOM 566 N N . PRO A 1 71 ? 50.019 23.651 30.910 1.00 19.79 71 PRO A N 1
ATOM 567 C CA . PRO A 1 71 ? 49.692 25.075 30.783 1.00 22.08 71 PRO A CA 1
ATOM 568 C C . PRO A 1 71 ? 48.801 25.708 31.859 1.00 23.83 71 PRO A C 1
ATOM 569 O O . PRO A 1 71 ? 48.750 26.931 31.971 1.00 26.55 71 PRO A O 1
ATOM 573 N N . ILE A 1 72 ? 48.098 24.893 32.638 1.00 24.63 72 ILE A N 1
ATOM 574 C CA . ILE A 1 72 ? 47.229 25.420 33.684 1.00 27.16 72 ILE A CA 1
ATOM 575 C C . ILE A 1 72 ? 48.067 25.971 34.833 1.00 29.35 72 ILE A C 1
ATOM 576 O O . ILE A 1 72 ? 48.771 25.227 35.510 1.00 31.91 72 ILE A O 1
ATOM 581 N N . LYS A 1 73 ? 47.991 27.285 35.028 1.00 30.10 73 LYS A N 1
ATOM 582 C CA . LYS A 1 73 ? 48.734 27.975 36.081 1.00 30.01 73 LYS A CA 1
ATOM 583 C C . LYS A 1 73 ? 47.781 28.496 37.165 1.00 28.00 73 LYS A C 1
ATOM 584 O O . LYS A 1 73 ? 46.566 28.312 37.072 1.00 24.46 73 LYS A O 1
ATOM 590 N N . ARG A 1 74 ? 48.335 29.173 38.172 1.00 26.79 74 ARG A N 1
ATOM 591 C CA . ARG A 1 74 ? 47.544 29.716 39.279 1.00 26.84 74 ARG A CA 1
ATOM 592 C C . ARG A 1 74 ? 46.508 30.744 38.859 1.00 28.41 74 ARG A C 1
ATOM 593 O O . ARG A 1 74 ? 45.398 30.759 39.389 1.00 29.08 74 ARG A O 1
ATOM 601 N N . ASP A 1 75 ? 46.872 31.607 37.916 1.00 28.05 75 ASP A N 1
ATOM 602 C CA . ASP A 1 75 ? 45.969 32.657 37.450 1.00 29.59 75 ASP A CA 1
ATOM 603 C C . ASP A 1 75 ? 45.285 32.354 36.113 1.00 27.32 75 ASP A C 1
ATOM 604 O O . ASP A 1 75 ? 44.726 33.250 35.478 1.00 26.69 75 ASP A O 1
ATOM 609 N N . SER A 1 76 ? 45.329 31.096 35.689 1.00 25.18 76 SER A N 1
ATOM 610 C CA . SER A 1 76 ? 44.719 30.701 34.422 1.00 23.90 76 SER A CA 1
ATOM 611 C C . SER A 1 76 ? 43.194 30.702 34.455 1.00 24.83 76 SER A C 1
ATOM 612 O O . SER A 1 76 ? 42.575 30.437 35.487 1.00 24.16 76 SER A O 1
ATOM 615 N N . LYS A 1 77 ? 42.598 31.045 33.322 1.00 22.49 77 LYS A N 1
ATOM 616 C CA . LYS A 1 77 ? 41.156 31.017 33.181 1.00 23.97 77 LYS A CA 1
ATOM 617 C C . LYS A 1 77 ? 40.988 29.851 32.222 1.00 22.46 77 LYS A C 1
ATOM 618 O O . LYS A 1 77 ? 41.580 29.831 31.144 1.00 22.14 77 LYS A O 1
ATOM 624 N N . ILE A 1 78 ? 40.294 28.817 32.673 1.00 21.35 78 ILE A N 1
ATOM 625 C CA . ILE A 1 78 ? 40.111 27.648 31.835 1.00 21.13 78 ILE A CA 1
ATOM 626 C C . ILE A 1 78 ? 38.663 27.257 31.570 1.00 21.54 78 ILE A C 1
ATOM 627 O O . ILE A 1 78 ? 37.780 27.432 32.423 1.00 19.73 78 ILE A O 1
ATOM 632 N N . LEU A 1 79 ? 38.435 26.775 30.348 1.00 17.96 79 LEU A N 1
ATOM 633 C CA . LEU A 1 79 ? 37.126 26.315 29.911 1.00 18.07 79 LEU A CA 1
ATOM 634 C C . LEU A 1 79 ? 37.149 24.789 30.007 1.00 19.23 79 LEU A C 1
ATOM 635 O O . LEU A 1 79 ? 37.916 24.124 29.307 1.00 19.12 79 LEU A O 1
ATOM 640 N N . TYR A 1 80 ? 36.345 24.252 30.920 1.00 19.84 80 TYR A N 1
ATOM 641 C CA . TYR A 1 80 ? 36.267 22.813 31.149 1.00 18.74 80 TYR A CA 1
ATOM 642 C C . TYR A 1 80 ? 35.057 22.224 30.426 1.00 18.40 80 TYR A C 1
ATOM 643 O O . TYR A 1 80 ? 33.912 22.587 30.705 1.00 17.11 80 TYR A O 1
ATOM 652 N N . LEU A 1 81 ? 35.324 21.296 29.512 1.00 19.83 81 LEU A N 1
ATOM 653 C CA . LEU A 1 81 ? 34.274 20.648 28.732 1.00 20.49 81 LEU A CA 1
ATOM 654 C C . LEU A 1 81 ? 34.254 19.145 29.006 1.00 22.56 81 LEU A C 1
ATOM 655 O O . LEU A 1 81 ? 35.295 18.489 28.985 1.00 21.87 81 LEU A O 1
ATOM 660 N N . GLY A 1 82 ? 33.071 18.604 29.281 1.00 22.99 82 GLY A N 1
ATOM 661 C CA . GLY A 1 82 ? 32.964 17.179 29.538 1.00 24.73 82 GLY A CA 1
ATOM 662 C C . GLY A 1 82 ? 32.285 16.814 30.841 1.00 25.05 82 GLY A C 1
ATOM 663 O O . GLY A 1 82 ? 32.419 17.525 31.840 1.00 23.43 82 GLY A O 1
ATOM 664 N N . ALA A 1 83 ? 31.568 15.691 30.824 1.00 24.60 83 ALA A N 1
ATOM 665 C CA . ALA A 1 83 ? 30.849 15.187 31.994 1.00 25.04 83 ALA A CA 1
ATOM 666 C C . ALA A 1 83 ? 31.790 14.921 33.162 1.00 26.00 83 ALA A C 1
ATOM 667 O O . ALA A 1 83 ? 32.867 14.346 32.996 1.00 25.47 83 ALA A O 1
ATOM 669 N N . SER A 1 84 ? 31.373 15.339 34.349 1.00 27.25 84 SER A N 1
ATOM 670 C CA . SER A 1 84 ? 32.185 15.141 35.538 1.00 27.99 84 SER A CA 1
ATOM 671 C C . SER A 1 84 ? 31.356 15.218 36.806 1.00 27.88 84 SER A C 1
ATOM 672 O O . SER A 1 84 ? 30.368 15.952 36.874 1.00 25.30 84 SER A O 1
ATOM 675 N N . ALA A 1 85 ? 31.768 14.430 37.796 1.00 29.31 85 ALA A N 1
ATOM 676 C CA . ALA A 1 85 ? 31.121 14.403 39.100 1.00 31.89 85 ALA A CA 1
ATOM 677 C C . ALA A 1 85 ? 31.889 15.344 40.040 1.00 32.60 85 ALA A C 1
ATOM 678 O O . ALA A 1 85 ? 31.590 15.423 41.235 1.00 34.09 85 ALA A O 1
ATOM 680 N N . GLY A 1 86 ? 32.896 16.028 39.494 1.00 28.52 86 GLY A N 1
ATOM 681 C CA . GLY A 1 86 ? 33.679 16.971 40.274 1.00 25.52 86 GLY A CA 1
ATOM 682 C C . GLY A 1 86 ? 35.140 16.639 40.519 1.00 24.03 86 GLY A C 1
ATOM 683 O O . GLY A 1 86 ? 35.892 17.509 40.954 1.00 22.18 86 GLY A O 1
ATOM 684 N N . THR A 1 87 ? 35.552 15.411 40.208 1.00 24.05 87 THR A N 1
ATOM 685 C CA . THR A 1 87 ? 36.934 14.960 40.430 1.00 23.69 87 THR A CA 1
ATOM 686 C C . THR A 1 87 ? 38.014 15.861 39.836 1.00 21.37 87 THR A C 1
ATOM 687 O O . THR A 1 87 ? 38.700 16.563 40.572 1.00 22.53 87 THR A O 1
ATOM 691 N N . THR A 1 88 ? 38.170 15.844 38.514 1.00 19.65 88 THR A N 1
ATOM 692 C CA . THR A 1 88 ? 39.189 16.675 37.878 1.00 18.39 88 THR A CA 1
ATOM 693 C C . THR A 1 88 ? 38.949 18.171 38.111 1.00 19.52 88 THR A C 1
ATOM 694 O O . THR A 1 88 ? 39.887 18.901 38.432 1.00 19.29 88 THR A O 1
ATOM 698 N N . PRO A 1 89 ? 37.690 18.646 37.973 1.00 20.78 89 PRO A N 1
ATOM 699 C CA . PRO A 1 89 ? 37.423 20.072 38.197 1.00 19.72 89 PRO A CA 1
ATOM 700 C C . PRO A 1 89 ? 37.864 20.565 39.578 1.00 18.61 89 PRO A C 1
ATOM 701 O O . PRO A 1 89 ? 38.331 21.687 39.711 1.00 20.38 89 PRO A O 1
ATOM 705 N N . S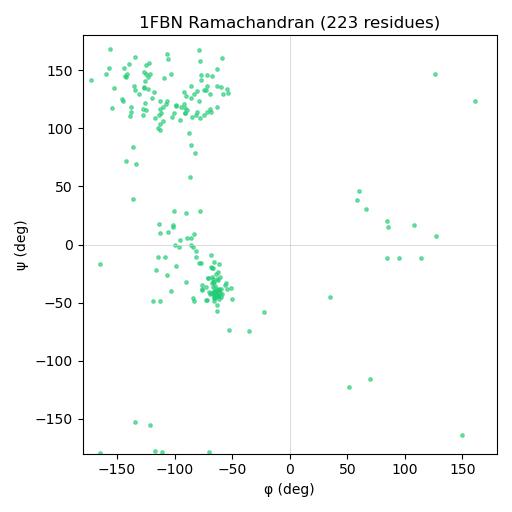ER A 1 90 ? 37.743 19.728 40.605 1.00 18.33 90 SER A N 1
ATOM 706 C CA . SER A 1 90 ? 38.152 20.152 41.943 1.00 18.34 90 SER A CA 1
ATOM 707 C C . SER A 1 90 ? 39.662 20.393 42.032 1.00 18.36 90 SER A C 1
ATOM 708 O O . SER A 1 90 ? 40.106 21.368 42.642 1.00 19.00 90 SER A O 1
ATOM 711 N N . HIS A 1 91 ? 40.442 19.521 41.397 1.00 18.19 91 HIS A N 1
ATOM 712 C CA . HIS A 1 91 ? 41.897 19.650 41.404 1.00 18.09 91 HIS A CA 1
ATOM 713 C C . HIS A 1 91 ? 42.372 20.805 40.537 1.00 18.15 91 HIS A C 1
ATOM 714 O O . HIS A 1 91 ? 43.344 21.479 40.875 1.00 18.54 91 HIS A O 1
ATOM 721 N N . VAL A 1 92 ? 41.694 21.027 39.413 1.00 19.10 92 VAL A N 1
ATOM 722 C CA . VAL A 1 92 ? 42.049 22.126 38.518 1.00 18.73 92 VAL A CA 1
ATOM 723 C C . VAL A 1 92 ? 41.799 23.451 39.246 1.00 20.22 92 VAL A C 1
ATOM 724 O O . VAL A 1 92 ? 42.568 24.400 39.093 1.00 21.75 92 VAL A O 1
ATOM 728 N N . ALA A 1 93 ? 40.745 23.487 40.065 1.00 19.75 93 ALA A N 1
ATOM 729 C CA . ALA A 1 93 ? 40.387 24.674 40.844 1.00 20.08 93 ALA A CA 1
ATOM 730 C C . ALA A 1 93 ? 41.442 24.947 41.918 1.00 21.48 93 ALA A C 1
ATOM 731 O O . ALA A 1 93 ? 41.703 26.100 42.267 1.00 22.44 93 ALA A O 1
ATOM 733 N N . ASP A 1 94 ? 42.030 23.879 42.451 1.00 22.03 94 ASP A N 1
ATOM 734 C CA . ASP A 1 94 ? 43.084 24.000 43.455 1.00 21.35 94 ASP A CA 1
ATOM 735 C C . ASP A 1 94 ? 44.308 24.646 42.818 1.00 22.27 94 ASP A C 1
ATOM 736 O O . ASP A 1 94 ? 44.926 25.529 43.405 1.00 25.79 94 ASP A O 1
ATOM 741 N N . ILE A 1 95 ? 44.658 24.180 41.619 1.00 20.20 95 ILE A N 1
ATOM 742 C CA . ILE A 1 95 ? 45.809 24.691 40.877 1.00 19.75 95 ILE A CA 1
ATOM 743 C C . ILE A 1 95 ? 45.612 26.163 40.525 1.00 18.83 95 ILE A C 1
ATOM 744 O O . ILE A 1 95 ? 46.430 27.010 40.879 1.00 18.42 95 ILE A O 1
ATOM 749 N N . ALA A 1 96 ? 44.523 26.454 39.822 1.00 19.88 96 ALA A N 1
ATOM 750 C CA . ALA A 1 96 ? 44.205 27.816 39.415 1.00 20.72 96 ALA A CA 1
ATOM 751 C C . ALA A 1 96 ? 43.423 28.558 40.510 1.00 22.71 96 ALA A C 1
ATOM 752 O O . ALA A 1 96 ? 42.313 29.050 40.282 1.00 21.72 96 ALA A O 1
ATOM 754 N N . ASP A 1 97 ? 44.025 28.649 41.694 1.00 24.35 97 ASP A N 1
ATOM 755 C CA . ASP A 1 97 ? 43.401 29.310 42.836 1.00 25.80 97 ASP A CA 1
ATOM 756 C C . ASP A 1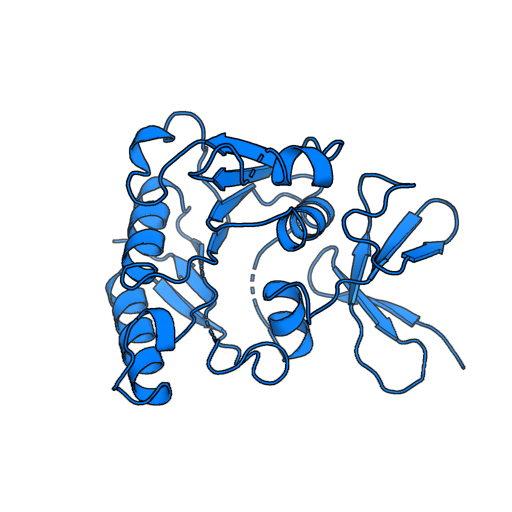 97 ? 43.238 30.818 42.653 1.00 27.05 97 ASP A C 1
ATOM 757 O O . ASP A 1 97 ? 42.419 31.442 43.328 1.00 29.71 97 ASP A O 1
ATOM 762 N N . LYS A 1 98 ? 44.018 31.392 41.739 1.00 26.38 98 LYS A N 1
ATOM 763 C CA . LYS A 1 98 ? 43.949 32.821 41.431 1.00 25.14 98 LYS A CA 1
ATOM 764 C C . LYS A 1 98 ? 43.256 33.007 40.072 1.00 26.06 98 LYS A C 1
ATOM 765 O O . LYS A 1 98 ? 43.271 34.099 39.497 1.00 25.90 98 LYS A O 1
ATOM 771 N N . GLY A 1 99 ? 42.671 31.925 39.559 1.00 24.28 99 GLY A N 1
ATOM 772 C CA . GLY A 1 99 ? 41.989 31.967 38.278 1.00 21.44 99 GLY A CA 1
ATOM 773 C C . GLY A 1 99 ? 40.521 31.575 38.314 1.00 20.21 99 GLY A C 1
ATOM 774 O O . GLY A 1 99 ? 39.859 31.684 39.350 1.00 20.18 99 GLY A O 1
ATOM 775 N N . ILE A 1 100 ? 40.011 31.120 37.170 1.00 21.02 100 ILE A N 1
ATOM 776 C CA . ILE A 1 100 ? 38.609 30.724 37.033 1.00 19.94 100 ILE A CA 1
ATOM 777 C C . ILE A 1 100 ? 38.459 29.485 36.162 1.00 19.44 100 ILE A C 1
ATOM 778 O O . ILE A 1 100 ? 39.218 29.280 35.218 1.00 19.75 100 ILE A O 1
ATOM 783 N N . VAL A 1 101 ? 37.471 28.662 36.495 1.00 18.77 101 VAL A N 1
ATOM 784 C CA . VAL A 1 101 ? 37.181 27.454 35.739 1.00 19.81 101 VAL A CA 1
ATOM 785 C C . VAL A 1 101 ? 35.706 27.439 35.343 1.00 20.17 101 VAL A C 1
ATOM 786 O O . VAL A 1 101 ? 34.827 27.358 36.204 1.00 19.08 101 VAL A O 1
ATOM 790 N N . TYR A 1 102 ? 35.443 27.577 34.047 1.00 18.84 102 TYR A N 1
ATOM 791 C CA . TYR A 1 102 ? 34.078 27.541 33.534 1.00 19.56 102 TYR A CA 1
ATOM 792 C C . TYR A 1 102 ? 33.770 26.085 33.221 1.00 20.82 102 TYR A C 1
ATOM 793 O O . TYR A 1 102 ? 34.414 25.482 32.358 1.00 21.51 102 TYR A O 1
ATOM 802 N N . ALA A 1 103 ? 32.804 25.518 33.934 1.00 19.05 103 ALA A N 1
ATOM 803 C CA . ALA A 1 103 ? 32.427 24.124 33.736 1.00 17.91 103 ALA A CA 1
ATOM 804 C C . ALA A 1 103 ? 31.142 23.996 32.923 1.00 18.71 103 ALA A C 1
ATOM 805 O O . ALA A 1 103 ? 30.055 24.308 33.414 1.00 18.92 103 ALA A O 1
ATOM 807 N N . ILE A 1 104 ? 31.274 23.521 31.687 1.00 17.18 104 ILE A N 1
ATOM 808 C CA . ILE A 1 104 ? 30.130 23.348 30.793 1.00 17.76 104 ILE A CA 1
ATOM 809 C C . ILE A 1 104 ? 29.543 21.940 30.915 1.00 20.17 104 ILE A C 1
ATOM 810 O O . ILE A 1 104 ? 30.244 20.950 30.693 1.00 19.93 104 ILE A O 1
ATOM 815 N N . GLU A 1 105 ? 28.263 21.859 31.279 1.00 20.71 105 GLU A N 1
ATOM 816 C CA . GLU A 1 105 ? 27.566 20.576 31.408 1.00 20.32 105 GLU A CA 1
ATOM 817 C C . GLU A 1 105 ? 26.183 20.669 30.766 1.00 22.54 105 GLU A C 1
ATOM 818 O O . GLU A 1 105 ? 25.471 21.657 30.955 1.00 20.89 105 GLU A O 1
ATOM 824 N N . TYR A 1 106 ? 25.808 19.638 30.012 1.00 23.57 106 TYR A N 1
ATOM 825 C CA . TYR A 1 106 ? 24.513 19.611 29.334 1.00 26.54 106 TYR A CA 1
ATOM 826 C C . TYR A 1 106 ? 23.352 19.130 30.207 1.00 24.42 106 TYR A C 1
ATOM 827 O O . TYR A 1 106 ? 22.282 19.742 30.223 1.00 24.63 106 TYR A O 1
ATOM 836 N N . ALA A 1 107 ? 23.567 18.036 30.930 1.00 22.99 107 ALA A N 1
ATOM 837 C CA . ALA A 1 107 ? 22.533 17.458 31.784 1.00 21.14 107 ALA A CA 1
ATOM 838 C C . ALA A 1 107 ? 22.441 18.064 33.182 1.00 20.38 107 ALA A C 1
ATOM 839 O O . ALA A 1 107 ? 23.429 18.103 33.914 1.00 18.83 107 ALA A O 1
ATOM 841 N N . PRO A 1 108 ? 21.238 18.534 33.573 1.00 21.03 108 PRO A N 1
ATOM 842 C CA . PRO A 1 108 ? 20.995 19.135 34.887 1.00 21.63 108 PRO A CA 1
ATOM 843 C C . PRO A 1 108 ? 21.409 18.204 36.024 1.00 23.24 108 PRO A C 1
ATOM 844 O O . PRO A 1 108 ? 21.870 18.662 37.067 1.00 24.26 108 PRO A O 1
ATOM 848 N N . ARG A 1 109 ? 21.256 16.898 35.813 1.00 25.67 109 ARG A N 1
ATOM 849 C CA . ARG A 1 109 ? 21.628 15.910 36.826 1.00 26.98 109 ARG A CA 1
ATOM 850 C C . ARG A 1 109 ? 23.137 15.798 37.003 1.00 24.97 109 ARG A C 1
ATOM 851 O O . ARG A 1 109 ? 23.606 15.457 38.088 1.00 25.15 109 ARG A O 1
ATOM 859 N N . ILE A 1 110 ? 23.893 16.075 35.940 1.00 23.46 110 ILE A N 1
ATOM 860 C CA . ILE A 1 110 ? 25.352 16.052 36.030 1.00 23.90 110 ILE A CA 1
ATOM 861 C C . ILE A 1 110 ? 25.803 17.342 36.717 1.00 23.29 110 ILE A C 1
ATOM 862 O O . ILE A 1 110 ? 26.704 17.324 37.558 1.00 26.03 110 ILE A O 1
ATOM 875 N N . ARG A 1 112 ? 24.096 18.963 38.813 1.00 22.92 112 ARG A N 1
ATOM 876 C CA . ARG A 1 112 ? 23.664 18.838 40.200 1.00 26.69 112 ARG A CA 1
ATOM 877 C C . ARG A 1 112 ? 24.771 18.166 41.017 1.00 27.44 112 ARG A C 1
ATOM 878 O O . ARG A 1 112 ? 25.113 18.621 42.110 1.00 27.21 112 ARG A O 1
ATOM 886 N N . GLU A 1 113 ? 25.346 17.100 40.463 1.00 28.02 113 GLU A N 1
ATOM 887 C CA . GLU A 1 113 ? 26.419 16.365 41.125 1.00 29.58 113 GLU A CA 1
ATOM 888 C C . GLU A 1 113 ? 27.688 17.207 41.190 1.00 28.95 113 GLU A C 1
ATOM 889 O O . GLU A 1 113 ? 28.367 17.240 42.219 1.00 27.20 113 GLU A O 1
ATOM 895 N N . LEU A 1 114 ? 27.991 17.900 40.095 1.00 27.78 114 LEU A N 1
ATOM 896 C CA . LEU A 1 114 ? 29.171 18.753 40.040 1.00 30.43 114 LEU A CA 1
ATOM 897 C C . LEU A 1 114 ? 29.064 19.871 41.080 1.00 31.17 114 LEU A C 1
ATOM 898 O O . LEU A 1 114 ? 30.046 20.221 41.732 1.00 30.88 114 LEU A O 1
ATOM 903 N N . LEU A 1 115 ? 27.857 20.405 41.244 1.00 34.00 115 LEU A N 1
ATOM 904 C CA . LEU A 1 115 ? 27.596 21.469 42.208 1.00 35.22 115 LEU A CA 1
ATOM 905 C C . LEU A 1 115 ? 27.755 21.004 43.653 1.00 35.97 115 LEU A C 1
ATOM 906 O O . LEU A 1 115 ? 28.165 21.782 44.511 1.00 37.17 115 LEU A O 1
ATOM 911 N N . ASP A 1 116 ? 27.438 19.737 43.918 1.00 37.69 116 ASP A N 1
ATOM 912 C CA . ASP A 1 116 ? 27.558 19.181 45.265 1.00 41.48 116 ASP A CA 1
ATOM 913 C C . ASP A 1 116 ? 29.013 18.878 45.636 1.00 40.90 116 ASP A C 1
ATOM 914 O O . ASP A 1 116 ? 29.434 19.096 46.776 1.00 39.02 116 ASP A O 1
ATOM 919 N N . ALA A 1 117 ? 29.775 18.386 44.664 1.00 39.55 117 ALA A N 1
ATOM 920 C CA . ALA A 1 117 ? 31.177 18.050 44.876 1.00 37.01 117 ALA A CA 1
ATOM 921 C C . ALA A 1 117 ? 32.083 19.280 44.927 1.00 37.14 117 ALA A C 1
ATOM 922 O O . ALA A 1 117 ? 33.019 19.330 45.723 1.00 40.06 117 ALA A O 1
ATOM 924 N N . CYS A 1 118 ? 31.811 20.262 44.073 1.00 36.87 118 CYS A N 1
ATOM 925 C CA . CYS A 1 118 ? 32.616 21.483 44.019 1.00 37.47 118 CYS A CA 1
ATOM 926 C C . CYS A 1 118 ? 31.951 22.631 44.759 1.00 39.26 118 CYS A C 1
ATOM 927 O O . CYS A 1 118 ? 32.183 23.806 44.459 1.00 39.55 118 CYS A O 1
ATOM 930 N N . ALA A 1 119 ? 31.173 22.257 45.769 1.00 41.38 119 ALA A N 1
ATOM 931 C CA . ALA A 1 119 ? 30.420 23.170 46.619 1.00 43.31 119 ALA A CA 1
ATOM 932 C C . ALA A 1 119 ? 31.068 24.517 46.940 1.00 43.20 119 ALA A C 1
ATOM 933 O O . ALA A 1 119 ? 30.681 25.548 46.383 1.00 46.74 119 ALA A O 1
ATOM 935 N N . GLU A 1 120 ? 32.069 24.503 47.813 1.00 40.51 120 GLU A N 1
ATOM 936 C CA . GLU A 1 120 ? 32.722 25.737 48.235 1.00 38.93 120 GLU A CA 1
ATOM 937 C C . GLU A 1 120 ? 33.858 26.280 47.365 1.00 35.26 120 GLU A C 1
ATOM 938 O O . GLU A 1 120 ? 34.504 27.261 47.732 1.00 32.41 120 GLU A O 1
ATOM 944 N N . ARG A 1 121 ? 34.102 25.646 46.219 1.00 33.54 121 ARG A N 1
ATOM 945 C CA . ARG A 1 121 ? 35.146 26.103 45.296 1.00 31.05 121 ARG A CA 1
ATOM 946 C C . ARG A 1 121 ? 34.527 27.167 44.399 1.00 29.62 121 ARG A C 1
ATOM 947 O O . ARG A 1 121 ? 34.048 26.885 43.303 1.00 26.17 121 ARG A O 1
ATOM 955 N N . GLU A 1 122 ? 34.546 28.399 44.889 1.00 31.43 122 GLU A N 1
ATOM 956 C CA . GLU A 1 122 ? 33.946 29.523 44.189 1.00 31.42 122 GLU A CA 1
ATOM 957 C C . GLU A 1 122 ? 34.588 29.998 42.893 1.00 28.93 122 GLU A C 1
ATOM 958 O O . GLU A 1 122 ? 34.005 30.828 42.195 1.00 28.24 122 GLU A O 1
ATOM 964 N N . ASN A 1 123 ? 35.771 29.479 42.560 1.00 26.32 123 ASN A N 1
ATOM 965 C CA . ASN A 1 123 ? 36.426 29.859 41.309 1.00 24.32 123 ASN A CA 1
ATOM 966 C C . ASN A 1 123 ? 35.933 28.984 40.151 1.00 23.88 123 ASN A C 1
ATOM 967 O O . ASN A 1 123 ? 36.357 29.147 39.005 1.00 23.04 123 ASN A O 1
ATOM 972 N N . ILE A 1 124 ? 35.035 28.053 40.470 1.00 23.28 124 ILE A N 1
ATOM 973 C CA . ILE A 1 124 ? 34.429 27.176 39.470 1.00 24.38 124 ILE A CA 1
ATOM 974 C C . ILE A 1 124 ? 33.064 27.775 39.128 1.00 24.79 124 ILE A C 1
ATOM 975 O O . ILE A 1 124 ? 32.210 27.947 40.001 1.00 25.08 124 ILE A O 1
ATOM 980 N N . ILE A 1 125 ? 32.888 28.129 37.859 1.00 25.32 125 ILE A N 1
ATOM 981 C CA . ILE A 1 125 ? 31.647 28.729 37.380 1.00 25.68 125 ILE A CA 1
ATOM 982 C C . ILE A 1 125 ? 30.873 27.771 36.477 1.00 25.07 125 ILE A C 1
ATOM 983 O O . ILE A 1 125 ? 31.267 27.515 35.339 1.00 23.58 125 ILE A O 1
ATOM 988 N N . PRO A 1 126 ? 29.767 27.212 36.996 1.00 27.20 126 PRO A N 1
ATOM 989 C CA . PRO A 1 126 ? 28.905 26.272 36.279 1.00 25.50 126 PRO A CA 1
ATOM 990 C C . PRO A 1 126 ? 28.103 26.959 35.192 1.00 24.16 126 PRO A C 1
ATOM 991 O O . PRO A 1 126 ? 27.568 28.048 35.396 1.00 24.35 126 PRO A O 1
ATOM 995 N N . ILE A 1 127 ? 28.045 26.322 34.028 1.00 22.12 127 ILE A N 1
ATOM 996 C CA . ILE A 1 127 ? 27.299 26.845 32.892 1.00 20.67 127 ILE A CA 1
ATOM 997 C C . ILE A 1 127 ? 26.564 25.693 32.218 1.00 21.47 127 ILE A C 1
ATOM 998 O O . ILE A 1 127 ? 27.193 24.796 31.654 1.00 20.78 127 ILE A O 1
ATOM 1003 N N . LEU A 1 128 ? 25.237 25.689 32.327 1.00 21.58 128 LEU A N 1
ATOM 1004 C CA . LEU A 1 128 ? 24.429 24.644 31.706 1.00 21.76 128 LEU A CA 1
ATOM 1005 C C . LEU A 1 128 ? 24.410 24.946 30.212 1.00 22.58 128 LEU A C 1
ATOM 1006 O O . LEU A 1 128 ? 23.859 25.959 29.790 1.00 26.57 128 LEU A O 1
ATOM 1011 N N . GLY A 1 129 ? 25.058 24.102 29.418 1.00 21.34 129 GLY A N 1
ATOM 1012 C CA . GLY A 1 129 ? 25.091 24.342 27.989 1.00 20.20 129 GLY A CA 1
ATOM 1013 C C . GLY A 1 129 ? 25.535 23.160 27.161 1.00 20.73 129 GLY A C 1
ATOM 1014 O O . GLY A 1 129 ? 25.810 22.078 27.678 1.00 22.65 129 GLY A O 1
ATOM 1015 N N . ASP A 1 130 ? 25.580 23.379 25.854 1.00 20.99 130 ASP A N 1
ATOM 1016 C CA . ASP A 1 130 ? 25.980 22.367 24.887 1.00 22.21 130 ASP A CA 1
ATOM 1017 C C . ASP A 1 130 ? 27.297 22.849 24.300 1.00 22.21 130 ASP A C 1
ATOM 1018 O O . ASP A 1 130 ? 27.343 23.898 23.661 1.00 22.42 130 ASP A O 1
ATOM 1023 N N . ALA A 1 131 ? 28.363 22.082 24.516 1.00 21.72 131 ALA A N 1
ATOM 1024 C CA . ALA A 1 131 ? 29.682 22.449 24.008 1.00 22.21 131 ALA A CA 1
ATOM 1025 C C . ALA A 1 131 ? 29.717 22.546 22.487 1.00 23.80 131 ALA A C 1
ATOM 1026 O O . ALA A 1 131 ? 30.637 23.140 21.925 1.00 24.29 131 ALA A O 1
ATOM 1028 N N . ASN A 1 132 ? 28.716 21.965 21.829 1.00 24.13 132 ASN A N 1
ATOM 1029 C CA . ASN A 1 132 ? 28.630 21.999 20.375 1.00 24.38 132 ASN A CA 1
ATOM 1030 C C . ASN A 1 132 ? 28.030 23.324 19.887 1.00 23.86 132 ASN A C 1
ATOM 1031 O O . ASN A 1 132 ? 27.976 23.589 18.685 1.00 23.38 132 ASN A O 1
ATOM 1036 N N . LYS A 1 133 ? 27.584 24.151 20.832 1.00 23.43 133 LYS A N 1
ATOM 1037 C CA . LYS A 1 133 ? 27.009 25.468 20.536 1.00 23.19 133 LYS A CA 1
ATOM 1038 C C . LYS A 1 133 ? 27.644 26.481 21.488 1.00 22.34 133 LYS A C 1
ATOM 1039 O O . LYS A 1 133 ? 26.975 27.011 22.374 1.00 22.79 133 LYS A O 1
ATOM 1045 N N . PRO A 1 134 ? 28.948 26.768 21.310 1.00 21.83 134 PRO A N 1
ATOM 1046 C CA . PRO A 1 134 ? 29.674 27.716 22.161 1.00 21.67 134 PRO A CA 1
ATOM 1047 C C . PRO A 1 134 ? 29.171 29.158 22.125 1.00 23.25 134 PRO A C 1
ATOM 1048 O O . PRO A 1 134 ? 29.377 29.907 23.084 1.00 23.80 134 PRO A O 1
ATOM 1052 N N . GLN A 1 135 ? 28.501 29.540 21.038 1.00 22.77 135 GLN A N 1
ATOM 1053 C CA . GLN A 1 135 ? 27.979 30.900 20.906 1.00 23.28 135 GLN A CA 1
ATOM 1054 C C . GLN A 1 135 ? 26.924 31.210 21.959 1.00 23.11 135 GLN A C 1
ATOM 1055 O O . GLN A 1 135 ? 26.731 32.369 22.322 1.00 24.98 135 GLN A O 1
ATOM 1061 N N . GLU A 1 136 ? 26.264 30.169 22.461 1.00 23.42 136 GLU A N 1
ATOM 1062 C CA . GLU A 1 136 ? 25.225 30.334 23.470 1.00 23.65 136 GLU A CA 1
ATOM 1063 C C . GLU A 1 136 ? 25.742 30.832 24.816 1.00 23.15 136 GLU A C 1
ATOM 1064 O O . GLU A 1 136 ? 25.014 31.503 25.548 1.00 24.78 136 GLU A O 1
ATOM 1070 N N . TYR A 1 137 ? 26.983 30.496 25.156 1.00 20.71 137 TYR A N 1
ATOM 1071 C CA . TYR A 1 137 ? 27.562 30.958 26.418 1.00 22.30 137 TYR A CA 1
ATOM 1072 C C . TYR A 1 137 ? 28.726 31.945 26.240 1.00 22.43 137 TYR A C 1
ATOM 1073 O O . TYR A 1 137 ? 29.482 32.207 27.179 1.00 22.12 137 TYR A O 1
ATOM 1082 N N . ALA A 1 138 ? 28.823 32.535 25.049 1.00 23.98 138 ALA A N 1
ATOM 1083 C CA . ALA A 1 138 ? 29.885 33.489 24.735 1.00 23.72 138 ALA A CA 1
ATOM 1084 C C . ALA A 1 138 ? 29.796 34.817 25.497 1.00 24.84 138 ALA A C 1
ATOM 1085 O O . ALA A 1 138 ? 30.783 35.548 25.579 1.00 24.97 138 ALA A O 1
ATOM 1087 N N . ASN A 1 139 ? 28.619 35.144 26.028 1.00 24.50 139 ASN A N 1
ATOM 1088 C CA . ASN A 1 139 ? 28.463 36.377 26.802 1.00 27.95 139 ASN A CA 1
ATOM 1089 C C . ASN A 1 139 ? 28.757 36.133 28.291 1.00 31.32 139 ASN A C 1
ATOM 1090 O O . ASN A 1 139 ? 28.561 37.023 29.122 1.00 34.41 139 ASN A O 1
ATOM 1095 N N . ILE A 1 140 ? 29.213 34.924 28.623 1.00 31.38 140 ILE A N 1
ATOM 1096 C CA . ILE A 1 140 ? 29.538 34.564 30.008 1.00 31.11 140 ILE A CA 1
ATOM 1097 C C . ILE A 1 140 ? 31.018 34.207 30.123 1.00 30.58 140 ILE A C 1
ATOM 1098 O O . ILE A 1 140 ? 31.719 34.674 31.025 1.00 30.28 140 ILE A O 1
ATOM 1103 N N . VAL A 1 141 ? 31.474 33.352 29.211 1.00 27.16 141 VAL A N 1
ATOM 1104 C CA . VAL A 1 141 ? 32.855 32.896 29.196 1.00 25.82 141 VAL A CA 1
ATOM 1105 C C . VAL A 1 141 ? 33.787 33.912 28.546 1.00 27.01 141 VAL A C 1
ATOM 1106 O O . VAL A 1 141 ? 33.680 34.202 27.355 1.00 26.43 141 VAL A O 1
ATOM 1110 N N . GLU A 1 142 ? 34.686 34.469 29.351 1.00 27.42 142 GLU A N 1
ATOM 1111 C CA . GLU A 1 142 ? 35.664 35.430 28.862 1.00 30.56 142 GLU A CA 1
ATOM 1112 C C . GLU A 1 142 ? 36.776 34.654 28.167 1.00 28.85 142 GLU A C 1
ATOM 1113 O O . GLU A 1 142 ? 36.849 33.433 28.299 1.00 30.20 142 GLU A O 1
ATOM 1119 N N . LYS A 1 143 ? 37.635 35.346 27.422 1.00 27.96 143 LYS A N 1
ATOM 1120 C CA . LYS A 1 143 ? 38.735 34.670 26.737 1.00 28.32 143 LYS A CA 1
ATOM 1121 C C . LYS A 1 143 ? 39.548 33.847 27.741 1.00 26.11 143 LYS A C 1
ATOM 1122 O O . LYS A 1 143 ? 39.899 34.330 28.820 1.00 26.34 143 LYS A O 1
ATOM 1128 N N . VAL A 1 144 ? 39.786 32.584 27.404 1.00 22.93 144 VAL A N 1
ATOM 1129 C CA . VAL A 1 144 ? 40.513 31.679 28.285 1.00 20.90 144 VAL A CA 1
ATOM 1130 C C . VAL A 1 144 ? 41.942 31.369 27.858 1.00 19.89 144 VAL A C 1
ATOM 1131 O O . VAL A 1 144 ? 42.309 31.526 26.694 1.00 19.23 144 VAL A O 1
ATOM 1135 N N . ASP A 1 145 ? 42.738 30.919 28.824 1.00 19.92 145 ASP A N 1
ATOM 1136 C CA . ASP A 1 145 ? 44.136 30.557 28.596 1.00 20.58 145 ASP A CA 1
ATOM 1137 C C . ASP A 1 145 ? 44.250 29.088 28.211 1.00 20.02 145 ASP A C 1
ATOM 1138 O O . ASP A 1 145 ? 45.129 28.698 27.448 1.00 20.06 145 ASP A O 1
ATOM 1143 N N . VAL A 1 146 ? 4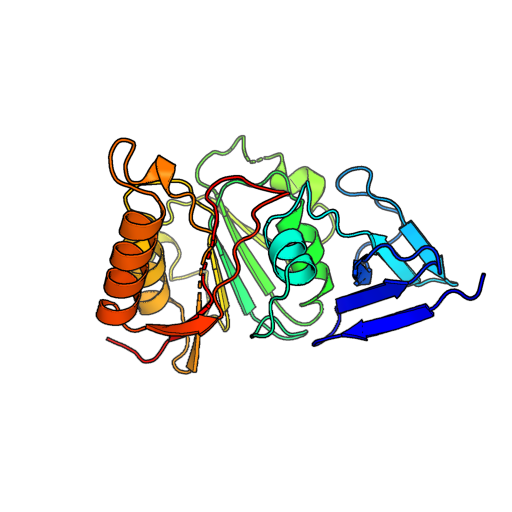3.353 28.275 28.758 1.00 20.38 146 VAL A N 1
ATOM 1144 C CA . VAL A 1 146 ? 43.367 26.845 28.500 1.00 20.24 146 VAL A CA 1
ATOM 1145 C C . VAL A 1 146 ? 41.963 26.265 28.370 1.00 18.38 146 VAL A C 1
ATOM 1146 O O . VAL A 1 146 ? 41.022 26.718 29.020 1.00 16.36 146 VAL A O 1
ATOM 1150 N N . ILE A 1 147 ? 41.822 25.297 27.475 1.00 18.74 147 ILE A N 1
ATOM 1151 C CA . ILE A 1 147 ? 40.561 24.588 27.320 1.00 18.97 147 ILE A CA 1
ATOM 1152 C C . ILE A 1 147 ? 40.916 23.137 27.616 1.00 19.29 147 ILE A C 1
ATOM 1153 O O . ILE A 1 147 ? 41.892 22.608 27.073 1.00 20.06 147 ILE A O 1
ATOM 1158 N N . TYR A 1 148 ? 40.194 22.536 28.555 1.00 17.62 148 TYR A N 1
ATOM 1159 C CA . TYR A 1 148 ? 40.402 21.137 28.906 1.00 15.99 148 TYR A CA 1
ATOM 1160 C C . TYR A 1 148 ? 39.143 20.413 28.459 1.00 17.25 148 TYR A C 1
ATOM 1161 O O . TYR A 1 148 ? 38.043 20.760 28.889 1.00 16.40 148 TYR A O 1
ATOM 1170 N N . GLU A 1 149 ? 39.308 19.405 27.608 1.00 15.35 149 GLU A N 1
ATOM 1171 C CA . GLU A 1 149 ? 38.171 18.653 27.102 1.00 14.62 149 GLU A CA 1
ATOM 1172 C C . GLU A 1 149 ? 38.238 17.150 27.363 1.00 16.14 149 GLU A C 1
ATOM 1173 O O . GLU A 1 149 ? 39.254 16.503 27.112 1.00 18.44 149 GLU A O 1
ATOM 1179 N N . ASP A 1 150 ? 37.121 16.607 27.836 1.00 16.41 150 ASP A N 1
ATOM 1180 C CA . ASP A 1 150 ? 36.980 15.187 28.139 1.00 18.22 150 ASP A CA 1
ATOM 1181 C C . ASP A 1 150 ? 35.563 14.750 27.738 1.00 19.11 150 ASP A C 1
ATOM 1182 O O . ASP A 1 150 ? 34.694 14.538 28.589 1.00 20.64 150 ASP A O 1
ATOM 1187 N N . VAL A 1 151 ? 35.322 14.679 26.432 1.00 19.61 151 VAL A N 1
ATOM 1188 C CA . VAL A 1 151 ? 34.024 14.259 25.921 1.00 20.11 151 VAL A CA 1
ATOM 1189 C C . VAL A 1 151 ? 34.238 13.131 24.917 1.00 21.21 151 VAL A C 1
ATOM 1190 O O . VAL A 1 151 ? 34.932 13.294 23.908 1.00 20.13 151 VAL A O 1
ATOM 1194 N N . ALA A 1 152 ? 33.711 11.957 25.255 1.00 20.73 152 ALA A N 1
ATOM 1195 C CA . ALA A 1 152 ? 33.837 10.772 24.407 1.00 22.51 152 ALA A CA 1
ATOM 1196 C C . ALA A 1 152 ? 32.787 10.765 23.298 1.00 23.11 152 ALA A C 1
ATOM 1197 O O . ALA A 1 152 ? 31.778 10.061 23.380 1.00 23.41 152 ALA A O 1
ATOM 1199 N N . GLN A 1 153 ? 33.046 11.550 22.257 1.00 21.80 153 GLN A N 1
ATOM 1200 C CA . GLN A 1 153 ? 32.147 11.661 21.120 1.00 21.90 153 GLN A CA 1
ATOM 1201 C C . GLN A 1 153 ? 32.945 11.718 19.826 1.00 23.43 153 GLN A C 1
ATOM 1202 O O . GLN A 1 153 ? 34.103 12.136 19.821 1.00 23.06 153 GLN A O 1
ATOM 1208 N N . PRO A 1 154 ? 32.326 11.313 18.704 1.00 23.00 154 PRO A N 1
ATOM 1209 C CA . PRO A 1 154 ? 32.970 11.315 17.389 1.00 23.69 154 PRO A CA 1
ATOM 1210 C C . PRO A 1 154 ? 33.405 12.707 16.941 1.00 23.55 154 PRO A C 1
ATOM 1211 O O . PRO A 1 154 ? 34.356 12.845 16.177 1.00 25.75 154 PRO A O 1
ATOM 1215 N N . ASN A 1 155 ? 32.700 13.732 17.415 1.00 22.85 155 ASN A N 1
ATOM 1216 C CA . ASN A 1 155 ? 32.997 15.116 17.051 1.00 22.35 155 ASN A CA 1
ATOM 1217 C C . ASN A 1 155 ? 33.780 15.901 18.114 1.00 21.51 155 ASN A C 1
ATOM 1218 O O . ASN A 1 155 ? 33.845 17.131 18.057 1.00 20.41 155 ASN A O 1
ATOM 1223 N N . GLN A 1 156 ? 34.393 15.198 19.064 1.00 21.18 156 GLN A N 1
ATOM 1224 C CA . GLN A 1 156 ? 35.147 15.857 20.129 1.00 18.25 156 GLN A CA 1
ATOM 1225 C C . GLN A 1 156 ? 36.233 16.811 19.631 1.00 19.54 156 GLN A C 1
ATOM 1226 O O . GLN A 1 156 ? 36.421 17.883 20.203 1.00 19.81 156 GLN A O 1
ATOM 1232 N N . ALA A 1 157 ? 36.918 16.450 18.547 1.00 19.87 157 ALA A N 1
ATOM 1233 C CA . ALA A 1 157 ? 37.965 17.313 18.002 1.00 20.90 157 ALA A CA 1
ATOM 1234 C C . ALA A 1 157 ? 37.397 18.626 17.456 1.00 21.75 157 ALA A C 1
ATOM 1235 O O . ALA A 1 157 ? 37.891 19.700 17.802 1.00 21.43 157 ALA A O 1
ATOM 1237 N N . GLU A 1 158 ? 36.348 18.548 16.636 1.00 23.89 158 GLU A N 1
ATOM 1238 C CA . GLU A 1 158 ? 35.754 19.761 16.075 1.00 25.47 158 GLU A CA 1
ATOM 1239 C C . GLU A 1 158 ? 35.176 20.632 17.189 1.00 23.47 158 GLU A C 1
ATOM 1240 O O . GLU A 1 158 ? 35.147 21.854 17.064 1.00 24.67 158 GLU A O 1
ATOM 1246 N N . ILE A 1 159 ? 34.739 20.004 18.280 1.00 20.73 159 ILE A N 1
ATOM 1247 C CA . ILE A 1 159 ? 34.198 20.751 19.414 1.00 20.10 159 ILE A CA 1
ATOM 1248 C C . ILE A 1 159 ? 35.308 21.593 20.048 1.00 19.34 159 ILE A C 1
ATOM 1249 O O . ILE A 1 159 ? 35.079 22.749 20.397 1.00 20.36 159 ILE A O 1
ATOM 1254 N N . LEU A 1 160 ? 36.506 21.021 20.182 1.00 16.70 160 LEU A N 1
ATOM 1255 C CA . LEU A 1 160 ? 37.633 21.748 20.765 1.00 17.18 160 LEU A CA 1
ATOM 1256 C C . LEU A 1 160 ? 37.998 22.918 19.864 1.00 18.39 160 LEU A C 1
ATOM 1257 O O . LEU A 1 160 ? 38.264 24.017 20.347 1.00 18.79 160 LEU A O 1
ATOM 1262 N N . ILE A 1 161 ? 37.987 22.671 18.554 1.00 20.13 161 ILE A N 1
ATOM 1263 C CA . ILE A 1 161 ? 38.324 23.685 17.555 1.00 20.32 161 ILE A CA 1
ATOM 1264 C C . ILE A 1 161 ? 37.304 24.810 17.567 1.00 21.64 161 ILE A C 1
ATOM 1265 O O . ILE A 1 161 ? 37.668 25.983 17.537 1.00 23.46 161 ILE A O 1
ATOM 1270 N N . LYS A 1 162 ? 36.029 24.443 17.649 1.00 21.92 162 LYS A N 1
ATOM 1271 C CA . LYS A 1 162 ? 34.941 25.417 17.673 1.00 24.20 162 LYS A CA 1
ATOM 1272 C C . LYS A 1 162 ? 35.051 26.307 18.917 1.00 22.50 162 LYS A C 1
ATOM 1273 O O . LYS A 1 162 ? 34.929 27.530 18.834 1.00 24.55 162 LYS A O 1
ATOM 1279 N N . ASN A 1 163 ? 35.316 25.687 20.062 1.00 20.04 163 ASN A N 1
ATOM 1280 C CA . ASN A 1 163 ? 35.453 26.420 21.312 1.00 19.94 163 ASN A CA 1
ATOM 1281 C C . ASN A 1 163 ? 36.736 27.244 21.371 1.00 19.22 163 ASN A C 1
ATOM 1282 O O . ASN A 1 163 ? 36.778 28.282 22.027 1.00 19.59 163 ASN A O 1
ATOM 1287 N N . ALA A 1 164 ? 37.775 26.782 20.676 1.00 19.18 164 ALA A N 1
ATOM 1288 C CA . ALA A 1 164 ? 39.052 27.489 20.631 1.00 19.06 164 ALA A CA 1
ATOM 1289 C C . ALA A 1 164 ? 38.889 28.789 19.839 1.00 21.69 164 ALA A C 1
ATOM 1290 O O . ALA A 1 164 ? 39.393 29.839 20.246 1.00 22.99 164 ALA A O 1
ATOM 1292 N N . LYS A 1 165 ? 38.169 28.715 18.719 1.00 20.85 165 LYS A N 1
ATOM 1293 C CA . LYS A 1 165 ? 37.918 29.886 17.877 1.00 21.74 165 LYS A CA 1
ATOM 1294 C C . LYS A 1 165 ? 37.184 30.939 18.693 1.00 22.16 165 LYS A C 1
ATOM 1295 O O . LYS A 1 165 ? 37.524 32.118 18.658 1.00 24.54 165 LYS A O 1
ATOM 1301 N N . TRP A 1 166 ? 36.180 30.498 19.441 1.00 19.73 166 TRP A N 1
ATOM 1302 C CA . TRP A 1 166 ? 35.388 31.395 20.262 1.00 20.45 166 TRP A CA 1
ATOM 1303 C C . TRP A 1 166 ? 36.070 31.947 21.507 1.00 22.01 166 TRP A C 1
ATOM 1304 O O . TRP A 1 166 ? 36.053 33.157 21.730 1.00 22.50 166 TRP A O 1
ATOM 1315 N N . PHE A 1 167 ? 36.714 31.071 22.279 1.00 21.00 167 PHE A N 1
ATOM 1316 C CA . PHE A 1 167 ? 37.313 31.467 23.552 1.00 20.09 167 PHE A CA 1
ATOM 1317 C C . PHE A 1 167 ? 38.820 31.395 23.793 1.00 21.83 167 PHE A C 1
ATOM 1318 O O . PHE A 1 167 ? 39.324 32.083 24.681 1.00 21.78 167 PHE A O 1
ATOM 1326 N N . LEU A 1 168 ? 39.545 30.585 23.032 1.00 22.28 168 LEU A N 1
ATOM 1327 C CA . LEU A 1 168 ? 40.974 30.445 23.282 1.00 23.27 168 LEU A CA 1
ATOM 1328 C C . LEU A 1 168 ? 41.884 31.553 22.754 1.00 26.27 168 LEU A C 1
ATOM 1329 O O . LEU A 1 168 ? 41.890 31.863 21.562 1.00 28.65 168 LEU A O 1
ATOM 1334 N N . LYS A 1 169 ? 42.655 32.143 23.667 1.00 26.83 169 LYS A N 1
ATOM 1335 C CA . LYS A 1 169 ? 43.602 33.204 23.337 1.00 27.20 169 LYS A CA 1
ATOM 1336 C C . LYS A 1 169 ? 44.650 32.632 22.400 1.00 29.02 169 LYS A C 1
ATOM 1337 O O . LYS A 1 169 ? 44.935 31.437 22.453 1.00 28.01 169 LYS A O 1
ATOM 1343 N N . LYS A 1 170 ? 45.220 33.477 21.543 1.00 31.24 170 LYS A N 1
ATOM 1344 C CA . LYS A 1 170 ? 46.272 33.028 20.629 1.00 32.74 170 LYS A CA 1
ATOM 1345 C C . LYS A 1 170 ? 47.481 32.746 21.520 1.00 29.79 170 LYS A C 1
ATOM 1346 O O . LYS A 1 170 ? 47.854 33.576 22.348 1.00 32.66 170 LYS A O 1
ATOM 1352 N N . GLY A 1 171 ? 48.077 31.570 21.368 1.00 27.81 171 GLY A N 1
ATOM 1353 C CA . GLY A 1 171 ? 49.202 31.208 22.211 1.00 25.43 171 GLY A CA 1
ATOM 1354 C C . GLY A 1 171 ? 48.710 30.386 23.396 1.00 22.79 171 GLY A C 1
ATOM 1355 O O . GLY A 1 171 ? 49.504 29.815 24.138 1.00 22.08 171 GLY A O 1
ATOM 1356 N N . GLY A 1 172 ? 47.389 30.355 23.577 1.00 22.94 172 GLY A N 1
ATOM 1357 C CA . GLY A 1 172 ? 46.777 29.588 24.648 1.00 18.57 172 GLY A CA 1
ATOM 1358 C C . GLY A 1 172 ? 46.908 28.107 24.349 1.00 18.02 172 GLY A C 1
ATOM 1359 O O . GLY A 1 172 ? 47.448 27.730 23.311 1.00 17.35 172 GLY A O 1
ATOM 1360 N N . TYR A 1 173 ? 46.373 27.263 25.225 1.00 19.05 173 TYR A N 1
ATOM 1361 C CA . TYR A 1 173 ? 46.487 25.820 25.047 1.00 18.33 173 TYR A CA 1
ATOM 1362 C C . TYR A 1 173 ? 45.191 25.030 25.075 1.00 19.87 173 TYR A C 1
ATOM 1363 O O . TYR A 1 173 ? 44.245 25.365 25.797 1.00 19.15 173 TYR A O 1
ATOM 1372 N N . GLY A 1 174 ? 45.196 23.939 24.313 1.00 18.84 174 GLY A N 1
ATOM 1373 C CA . GLY A 1 174 ? 44.062 23.043 24.264 1.00 17.40 174 GLY A CA 1
ATOM 1374 C C . GLY A 1 174 ? 44.520 21.693 24.789 1.00 18.40 174 GLY A C 1
ATOM 1375 O O . GLY A 1 174 ? 45.544 21.169 24.341 1.00 18.92 174 GLY A O 1
ATOM 1384 N N . ILE A 1 176 ? 43.128 17.870 25.428 1.00 16.14 176 ILE A N 1
ATOM 1385 C CA . ILE A 1 176 ? 42.010 16.989 25.106 1.00 15.29 176 ILE A CA 1
ATOM 1386 C C . ILE A 1 176 ? 42.324 15.503 25.293 1.00 15.65 176 ILE A C 1
ATOM 1387 O O . ILE A 1 176 ? 43.304 14.980 24.750 1.00 15.41 176 ILE A O 1
ATOM 1392 N N . ALA A 1 177 ? 41.512 14.846 26.118 1.00 14.33 177 ALA A N 1
ATOM 1393 C CA . ALA A 1 177 ? 41.653 13.419 26.382 1.00 15.38 177 ALA A CA 1
ATOM 1394 C C . ALA A 1 177 ? 40.770 12.705 25.365 1.00 16.72 177 ALA A C 1
ATOM 1395 O O . ALA A 1 177 ? 39.549 12.832 25.395 1.00 16.79 177 ALA A O 1
ATOM 1397 N N . ILE A 1 178 ? 41.395 11.967 24.455 1.00 17.76 178 ILE A N 1
ATOM 1398 C CA . ILE A 1 178 ? 40.665 11.267 23.409 1.00 17.49 178 ILE A CA 1
ATOM 1399 C C . ILE A 1 178 ? 40.562 9.753 23.582 1.00 19.82 178 ILE A C 1
ATOM 1400 O O . ILE A 1 178 ? 41.568 9.054 23.720 1.00 17.63 178 ILE A O 1
ATOM 1405 N N . LYS A 1 179 ? 39.322 9.267 23.596 1.00 20.67 179 LYS A N 1
ATOM 1406 C CA . LYS A 1 179 ? 39.030 7.842 23.694 1.00 20.05 179 LYS A CA 1
ATOM 1407 C C . LYS A 1 179 ? 38.848 7.393 22.242 1.00 20.51 179 LYS A C 1
ATOM 1408 O O . LYS A 1 179 ? 37.852 7.738 21.601 1.00 19.19 179 LYS A O 1
ATOM 1414 N N . ALA A 1 180 ? 39.827 6.657 21.719 1.00 20.48 180 ALA A N 1
ATOM 1415 C CA . ALA A 1 180 ? 39.793 6.190 20.332 1.00 20.25 180 ALA A CA 1
ATOM 1416 C C . ALA A 1 180 ? 38.490 5.504 19.919 1.00 19.86 180 ALA A C 1
ATOM 1417 O O . ALA A 1 180 ? 37.928 5.818 18.870 1.00 19.53 180 ALA A O 1
ATOM 1419 N N . ARG A 1 181 ? 38.008 4.588 20.752 1.00 19.86 181 ARG A N 1
ATOM 1420 C CA . ARG A 1 181 ? 36.789 3.843 20.460 1.00 21.37 181 ARG A CA 1
ATOM 1421 C C . ARG A 1 181 ? 35.505 4.675 20.421 1.00 22.64 181 ARG A C 1
ATOM 1422 O O . ARG A 1 181 ? 34.479 4.200 19.932 1.00 23.86 181 ARG A O 1
ATOM 1430 N N . SER A 1 182 ? 35.548 5.903 20.938 1.00 22.19 182 SER A N 1
ATOM 1431 C CA . SER A 1 182 ? 34.366 6.769 20.912 1.00 23.69 182 SER A CA 1
ATOM 1432 C C . SER A 1 182 ? 34.235 7.446 19.543 1.00 24.26 182 SER A C 1
ATOM 1433 O O . SER A 1 182 ? 33.208 8.049 19.231 1.00 25.64 182 SER A O 1
ATOM 1436 N N . ILE A 1 183 ? 35.287 7.330 18.735 1.00 24.64 183 ILE A N 1
ATOM 1437 C CA . ILE A 1 183 ? 35.336 7.910 17.397 1.00 24.86 183 ILE A CA 1
ATOM 1438 C C . ILE A 1 183 ? 35.127 6.848 16.318 1.00 26.39 183 ILE A C 1
ATOM 1439 O O . ILE A 1 183 ? 34.405 7.071 15.343 1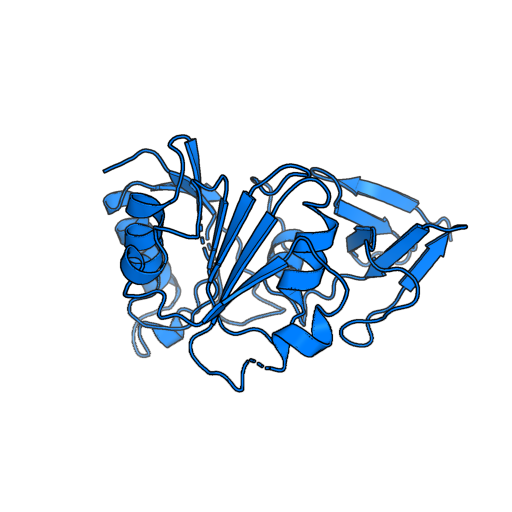.00 28.47 183 ILE A O 1
ATOM 1444 N N . ASP A 1 184 ? 35.722 5.677 16.522 1.00 26.19 184 ASP A N 1
ATOM 1445 C CA . ASP A 1 184 ? 35.617 4.586 15.561 1.00 25.95 184 ASP A CA 1
ATOM 1446 C C . ASP A 1 184 ? 35.779 3.253 16.295 1.00 26.18 184 ASP A C 1
ATOM 1447 O O . ASP A 1 184 ? 36.668 3.107 17.131 1.00 24.17 184 ASP A O 1
ATOM 1452 N N . VAL A 1 185 ? 34.910 2.290 15.987 1.00 28.22 185 VAL A N 1
ATOM 1453 C CA . VAL A 1 185 ? 34.959 0.971 16.624 1.00 30.09 185 VAL A CA 1
ATOM 1454 C C . VAL A 1 185 ? 35.640 -0.113 15.779 1.00 31.30 185 VAL A C 1
ATOM 1455 O O . VAL A 1 185 ? 35.777 -1.256 16.223 1.00 31.94 185 VAL A O 1
ATOM 1459 N N . THR A 1 186 ? 36.090 0.249 14.582 1.00 31.60 186 THR A N 1
ATOM 1460 C CA . THR A 1 186 ? 36.730 -0.710 13.690 1.00 33.62 186 THR A CA 1
ATOM 1461 C C . THR A 1 186 ? 38.213 -0.437 13.460 1.00 33.03 186 THR A C 1
ATOM 1462 O O . THR A 1 186 ? 39.035 -1.348 13.559 1.00 33.08 186 THR A O 1
ATOM 1466 N N . LYS A 1 187 ? 38.547 0.813 13.148 1.00 31.45 187 LYS A N 1
ATOM 1467 C CA . LYS A 1 187 ? 39.930 1.199 12.878 1.00 31.71 187 LYS A CA 1
ATOM 1468 C C . LYS A 1 187 ? 40.884 0.933 14.033 1.00 31.82 187 LYS A C 1
ATOM 1469 O O . LYS A 1 187 ? 40.474 0.765 15.177 1.00 31.25 187 LYS A O 1
ATOM 1475 N N . ASP A 1 188 ? 42.169 0.876 13.715 1.00 33.22 188 ASP A N 1
ATOM 1476 C CA . ASP A 1 188 ? 43.195 0.648 14.720 1.00 35.35 188 ASP A CA 1
ATOM 1477 C C . ASP A 1 188 ? 43.346 1.950 15.513 1.00 33.12 188 ASP A C 1
ATOM 1478 O O . ASP A 1 188 ? 43.387 3.031 14.924 1.00 32.91 188 ASP A O 1
ATOM 1483 N N . PRO A 1 189 ? 43.377 1.871 16.857 1.00 31.72 189 PRO A N 1
ATOM 1484 C CA . PRO A 1 189 ? 43.519 3.062 17.703 1.00 28.64 189 PRO A CA 1
ATOM 1485 C C . PRO A 1 189 ? 44.700 3.938 17.296 1.00 26.94 189 PRO A C 1
ATOM 1486 O O . PRO A 1 189 ? 44.605 5.163 17.308 1.00 25.35 189 PRO A O 1
ATOM 1490 N N . LYS A 1 190 ? 45.793 3.299 16.892 1.00 27.57 190 LYS A N 1
ATOM 1491 C CA . LYS A 1 190 ? 46.993 4.009 16.468 1.00 29.59 190 LYS A CA 1
ATOM 1492 C C . LYS A 1 190 ? 46.689 4.887 15.249 1.00 30.47 190 LYS A C 1
ATOM 1493 O O . LYS A 1 190 ? 47.179 6.014 15.144 1.00 30.77 190 LYS A O 1
ATOM 1499 N N . GLU A 1 191 ? 45.855 4.375 14.347 1.00 30.50 191 GLU A N 1
ATOM 1500 C CA . GLU A 1 191 ? 45.466 5.112 13.149 1.00 29.85 191 GLU A CA 1
ATOM 1501 C C . GLU A 1 191 ? 44.437 6.194 13.473 1.00 27.73 191 GLU A C 1
ATOM 1502 O O . GLU A 1 191 ? 44.444 7.264 12.867 1.00 24.88 191 GLU A O 1
ATOM 1508 N N . ILE A 1 192 ? 43.559 5.906 14.432 1.00 25.68 192 ILE A N 1
ATOM 1509 C CA . ILE A 1 192 ? 42.530 6.854 14.860 1.00 24.00 192 ILE A CA 1
ATOM 1510 C C . ILE A 1 192 ? 43.198 8.078 15.490 1.00 22.16 192 ILE A C 1
ATOM 1511 O O . ILE A 1 192 ? 42.851 9.212 15.170 1.00 21.77 192 ILE A O 1
ATOM 1516 N N . PHE A 1 193 ? 44.173 7.842 16.364 1.00 20.77 193 PHE A N 1
ATOM 1517 C CA . PHE A 1 193 ? 44.881 8.930 17.027 1.00 22.07 193 PHE A CA 1
ATOM 1518 C C . PHE A 1 193 ? 45.646 9.783 16.026 1.00 24.38 193 PHE A C 1
ATOM 1519 O O . PHE A 1 193 ? 45.689 11.007 16.154 1.00 24.12 193 PHE A O 1
ATOM 1527 N N . LYS A 1 194 ? 46.224 9.130 15.020 1.00 25.13 194 LYS A N 1
ATOM 1528 C CA . LYS A 1 194 ? 46.975 9.816 13.973 1.00 25.27 194 LYS A CA 1
ATOM 1529 C C . LYS A 1 194 ? 46.057 10.776 13.220 1.00 24.87 194 LYS A C 1
ATOM 1530 O O . LYS A 1 194 ? 46.401 11.940 13.009 1.00 26.00 194 LYS A O 1
ATOM 1536 N N . GLU A 1 195 ? 44.875 10.289 12.849 1.00 24.61 195 GLU A N 1
ATOM 1537 C CA . GLU A 1 195 ? 43.891 11.089 12.128 1.00 23.31 195 GLU A CA 1
ATOM 1538 C C . GLU A 1 195 ? 43.348 12.233 12.981 1.00 22.26 195 GLU A C 1
ATOM 1539 O O . GLU A 1 195 ? 43.095 13.320 12.469 1.00 24.87 195 GLU A O 1
ATOM 1545 N N . GLN A 1 196 ? 43.168 11.986 14.277 1.00 21.77 196 GLN A N 1
ATOM 1546 C CA . GLN A 1 196 ? 42.681 13.016 15.192 1.00 20.34 196 GLN A CA 1
ATOM 1547 C C . GLN A 1 196 ? 43.716 14.123 15.325 1.00 20.31 196 GLN A C 1
ATOM 1548 O O . GLN A 1 196 ? 43.371 15.301 15.326 1.00 20.81 196 GLN A O 1
ATOM 1554 N N . LYS A 1 197 ? 44.984 13.735 15.434 1.00 20.98 197 LYS A N 1
ATOM 1555 C CA . LYS A 1 197 ? 46.083 14.689 15.540 1.00 23.65 197 LYS A CA 1
ATOM 1556 C C . LYS A 1 197 ? 46.078 15.600 14.307 1.00 24.62 197 LYS A C 1
ATOM 1557 O O . LYS A 1 197 ? 46.224 16.816 14.424 1.00 22.86 197 LYS A O 1
ATOM 1563 N N . GLU A 1 198 ? 45.856 15.009 13.134 1.00 26.01 198 GLU A N 1
ATOM 1564 C CA . GLU A 1 198 ? 45.803 15.763 11.880 1.00 28.55 198 GLU A CA 1
ATOM 1565 C C . GLU A 1 198 ? 44.633 16.745 11.869 1.00 26.00 198 GLU A C 1
ATOM 1566 O O . GLU A 1 198 ? 44.779 17.879 11.417 1.00 25.25 198 GLU A O 1
ATOM 1572 N N . ILE A 1 199 ? 43.476 16.304 12.360 1.00 24.34 199 ILE A N 1
ATOM 1573 C CA . ILE A 1 199 ? 42.287 17.158 12.420 1.00 23.32 199 ILE A CA 1
ATOM 1574 C C . ILE A 1 199 ? 42.550 18.373 13.310 1.00 24.10 199 ILE A C 1
ATOM 1575 O O . ILE A 1 199 ? 42.212 19.500 12.946 1.00 24.13 199 ILE A O 1
ATOM 1580 N N . LEU A 1 200 ? 43.165 18.138 14.467 1.00 21.83 200 LEU A N 1
ATOM 1581 C CA . LEU A 1 200 ? 43.480 19.217 15.397 1.00 22.97 200 LEU A CA 1
ATOM 1582 C C . LEU A 1 200 ? 44.480 20.198 14.792 1.00 23.18 200 LEU A C 1
ATOM 1583 O O . LEU A 1 200 ? 44.315 21.412 14.920 1.00 22.94 200 LEU A O 1
ATOM 1588 N N . GLU A 1 201 ? 45.509 19.670 14.128 1.00 23.00 201 GLU A N 1
ATOM 1589 C CA . GLU A 1 201 ? 46.531 20.510 13.505 1.00 24.68 201 GLU A CA 1
ATOM 1590 C C . GLU A 1 201 ? 45.945 21.327 12.360 1.00 25.45 201 GLU A C 1
ATOM 1591 O O . GLU A 1 201 ? 46.252 22.510 12.215 1.00 27.29 201 GLU A O 1
ATOM 1597 N N . ALA A 1 202 ? 45.067 20.703 11.578 1.00 26.09 202 ALA A N 1
ATOM 1598 C CA . ALA A 1 202 ? 44.406 21.377 10.465 1.00 25.99 202 ALA A CA 1
ATOM 1599 C C . ALA A 1 202 ? 43.469 22.453 11.022 1.00 26.94 202 ALA A C 1
ATOM 1600 O O . ALA A 1 202 ? 43.224 23.475 10.378 1.00 27.40 202 ALA A O 1
ATOM 1602 N N . GLY A 1 203 ? 42.985 22.222 12.242 1.00 26.23 203 GLY A N 1
ATOM 1603 C CA . GLY A 1 203 ? 42.083 23.152 12.899 1.00 25.87 203 GLY A CA 1
ATOM 1604 C C . GLY A 1 203 ? 42.735 24.387 13.495 1.00 25.65 203 GLY A C 1
ATOM 1605 O O . GLY A 1 203 ? 42.041 25.349 13.826 1.00 27.65 203 GLY A O 1
ATOM 1606 N N . GLY A 1 204 ? 44.054 24.357 13.665 1.00 24.72 204 GLY A N 1
ATOM 1607 C CA . GLY A 1 204 ? 44.746 25.511 14.212 1.00 23.61 204 GLY A CA 1
ATOM 1608 C C . GLY A 1 204 ? 45.643 25.246 15.406 1.00 23.00 204 GLY A C 1
ATOM 1609 O O . GLY A 1 204 ? 46.154 26.184 16.014 1.00 22.63 204 GLY A O 1
ATOM 1610 N N . PHE A 1 205 ? 45.835 23.976 15.749 1.00 21.81 205 PHE A N 1
ATOM 1611 C CA . PHE A 1 205 ? 46.683 23.601 16.877 1.00 21.39 205 PHE A CA 1
ATOM 1612 C C . PHE A 1 205 ? 48.048 23.067 16.461 1.00 21.20 205 PHE A C 1
ATOM 1613 O O . PHE A 1 205 ? 48.186 22.437 15.417 1.00 22.96 205 PHE A O 1
ATOM 1621 N N . LYS A 1 206 ? 49.052 23.340 17.286 1.00 22.18 206 LYS A N 1
ATOM 1622 C CA . LYS A 1 206 ? 50.401 22.824 17.073 1.00 24.00 206 LYS A CA 1
ATOM 1623 C C . LYS A 1 206 ? 50.551 21.879 18.261 1.00 21.57 206 LYS A C 1
ATOM 1624 O O . LYS A 1 206 ? 50.558 22.320 19.410 1.00 19.16 206 LYS A O 1
ATOM 1630 N N . ILE A 1 207 ? 50.591 20.579 17.984 1.00 21.07 207 ILE A N 1
ATOM 1631 C CA . ILE A 1 207 ? 50.693 19.576 19.044 1.00 22.89 207 ILE A CA 1
ATOM 1632 C C . ILE A 1 207 ? 52.056 19.584 19.735 1.00 21.95 207 ILE A C 1
ATOM 1633 O O . ILE A 1 207 ? 53.083 19.316 19.104 1.00 23.76 207 ILE A O 1
ATOM 1638 N N . VAL A 1 208 ? 52.050 19.894 21.034 1.00 19.00 208 VAL A N 1
ATOM 1639 C CA . VAL A 1 208 ? 53.277 19.970 21.827 1.00 19.58 208 VAL A CA 1
ATOM 1640 C C . VAL A 1 208 ? 53.477 18.844 22.839 1.00 19.97 208 VAL A C 1
ATOM 1641 O O . VAL A 1 208 ? 54.551 18.726 23.426 1.00 19.16 208 VAL A O 1
ATOM 1645 N N . ASP A 1 209 ? 52.442 18.035 23.055 1.00 18.74 209 ASP A N 1
ATOM 1646 C CA . ASP A 1 209 ? 52.534 16.902 23.975 1.00 16.77 209 ASP A CA 1
ATOM 1647 C C . ASP A 1 209 ? 51.481 15.864 23.615 1.00 17.94 209 ASP A C 1
ATOM 1648 O O . ASP A 1 209 ? 50.429 16.186 23.049 1.00 17.82 209 ASP A O 1
ATOM 1653 N N . GLU A 1 210 ? 51.792 14.611 23.923 1.00 17.66 210 GLU A N 1
ATOM 1654 C CA . GLU A 1 210 ? 50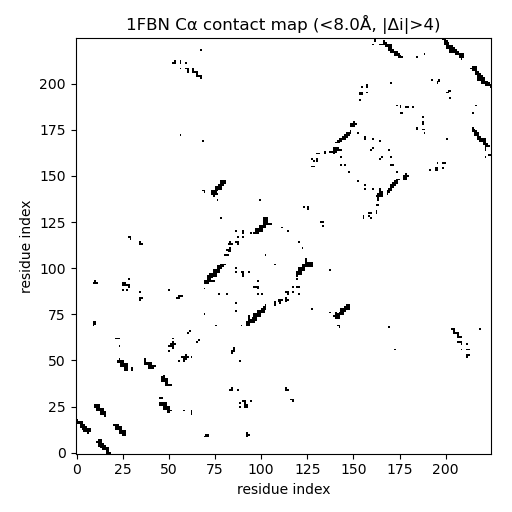.912 13.486 23.639 1.00 19.73 210 GLU A CA 1
ATOM 1655 C C . GLU A 1 210 ? 51.255 12.403 24.657 1.00 20.01 210 GLU A C 1
ATOM 1656 O O . GLU A 1 210 ? 52.385 11.911 24.693 1.00 19.86 210 GLU A O 1
ATOM 1662 N N . VAL A 1 211 ? 50.280 12.051 25.494 1.00 19.37 211 VAL A N 1
ATOM 1663 C CA . VAL A 1 211 ? 50.489 11.060 26.544 1.00 17.70 211 VAL A CA 1
ATOM 1664 C C . VAL A 1 211 ? 49.500 9.898 26.531 1.00 20.45 211 VAL A C 1
ATOM 1665 O O . VAL A 1 211 ? 48.284 10.090 26.628 1.00 18.46 211 VAL A O 1
ATOM 1669 N N . ASP A 1 212 ? 50.037 8.689 26.406 1.00 22.10 212 ASP A N 1
ATOM 1670 C CA . ASP A 1 212 ? 49.224 7.480 26.442 1.00 24.45 212 ASP A CA 1
ATOM 1671 C C . ASP A 1 212 ? 49.001 7.207 27.935 1.00 23.87 212 ASP A C 1
ATOM 1672 O O . ASP A 1 212 ? 49.949 6.916 28.666 1.00 23.13 212 ASP A O 1
ATOM 1677 N N . ILE A 1 213 ? 47.760 7.359 28.393 1.00 22.84 213 ILE A N 1
ATOM 1678 C CA . ILE A 1 213 ? 47.435 7.132 29.799 1.00 23.59 213 ILE A CA 1
ATOM 1679 C C . ILE A 1 213 ? 47.033 5.671 30.034 1.00 27.13 213 ILE A C 1
ATOM 1680 O O . ILE A 1 213 ? 46.347 5.338 31.000 1.00 25.20 213 ILE A O 1
ATOM 1685 N N . GLU A 1 214 ? 47.575 4.822 29.162 1.00 33.02 214 GLU A N 1
ATOM 1686 C CA . GLU A 1 214 ? 47.393 3.371 29.082 1.00 39.42 214 GLU A CA 1
ATOM 1687 C C . GLU A 1 214 ? 46.947 2.512 30.262 1.00 42.46 214 GLU A C 1
ATOM 1688 O O . GLU A 1 214 ? 45.949 1.791 30.145 1.00 50.79 214 GLU A O 1
ATOM 1694 N N . PRO A 1 215 ? 47.685 2.525 31.391 1.00 39.83 215 PRO A N 1
ATOM 1695 C CA . PRO A 1 215 ? 47.210 1.670 32.490 1.00 34.81 215 PRO A CA 1
ATOM 1696 C C . PRO A 1 215 ? 45.836 2.100 33.014 1.00 31.07 215 PRO A C 1
ATOM 1697 O O . PRO A 1 215 ? 44.892 1.317 33.035 1.00 28.21 215 PRO A O 1
ATOM 1701 N N . PHE A 1 216 ? 45.728 3.380 33.342 1.00 28.55 216 PHE A N 1
ATOM 1702 C CA . PHE A 1 216 ? 44.520 3.970 33.902 1.00 29.51 216 PHE A CA 1
ATOM 1703 C C . PHE A 1 216 ? 43.305 4.002 32.978 1.00 32.36 216 PHE A C 1
ATOM 1704 O O . PHE A 1 216 ? 42.168 3.893 33.443 1.00 31.22 216 PHE A O 1
ATOM 1712 N N . GLU A 1 217 ? 43.552 4.150 31.678 1.00 34.35 217 GLU A N 1
ATOM 1713 C CA . GLU A 1 217 ? 42.493 4.183 30.665 1.00 36.68 217 GLU A CA 1
ATOM 1714 C C . GLU A 1 217 ? 43.020 3.525 29.393 1.00 38.67 217 GLU A C 1
ATOM 1715 O O . GLU A 1 217 ? 44.066 3.921 28.875 1.00 41.51 217 GLU A O 1
ATOM 1721 N N . LYS A 1 218 ? 42.302 2.526 28.887 1.00 38.28 218 LYS A N 1
ATOM 1722 C CA . LYS A 1 218 ? 42.736 1.831 27.679 1.00 39.03 218 LYS A CA 1
ATOM 1723 C C . LYS A 1 218 ? 42.337 2.537 26.394 1.00 36.20 218 LYS A C 1
ATOM 1724 O O . LYS A 1 218 ? 41.182 2.921 26.210 1.00 36.57 218 LYS A O 1
ATOM 1730 N N . ASP A 1 219 ? 43.324 2.716 25.521 1.00 33.95 219 ASP A N 1
ATOM 1731 C CA . ASP A 1 219 ? 43.156 3.393 24.237 1.00 32.71 219 ASP A CA 1
ATOM 1732 C C . ASP A 1 219 ? 42.673 4.838 24.382 1.00 29.49 219 ASP A C 1
ATOM 1733 O O . ASP A 1 219 ? 41.750 5.282 23.692 1.00 25.82 219 ASP A O 1
ATOM 1738 N N . HIS A 1 220 ? 43.316 5.547 25.310 1.00 26.48 220 HIS A N 1
ATOM 1739 C CA . HIS A 1 220 ? 43.054 6.955 25.603 1.00 25.33 220 HIS A CA 1
ATOM 1740 C C . HIS A 1 220 ? 44.390 7.687 25.513 1.00 23.79 220 HIS A C 1
ATOM 1741 O O . HIS A 1 220 ? 45.400 7.210 26.041 1.00 22.28 220 HIS A O 1
ATOM 1748 N N . VAL A 1 221 ? 44.389 8.843 24.854 1.00 22.02 221 VAL A N 1
ATOM 1749 C CA . VAL A 1 221 ? 45.597 9.659 24.712 1.00 20.13 221 VAL A CA 1
ATOM 1750 C C . VAL A 1 221 ? 45.279 11.123 24.992 1.00 19.19 221 VAL A C 1
ATOM 1751 O O . VAL A 1 221 ? 44.288 11.652 24.492 1.00 21.74 221 VAL A O 1
ATOM 1763 N N . PHE A 1 223 ? 46.116 14.841 24.400 1.00 17.32 223 PHE A N 1
ATOM 1764 C CA . PHE A 1 223 ? 46.803 15.712 23.455 1.00 19.00 223 PHE A CA 1
ATOM 1765 C C . PHE A 1 223 ? 46.856 17.124 24.032 1.00 18.99 223 PHE A C 1
ATOM 1766 O O . PHE A 1 223 ? 45.921 17.568 24.704 1.00 16.20 223 PHE A O 1
ATOM 1774 N N . VAL A 1 224 ? 47.980 17.799 23.812 1.00 16.72 224 VAL A N 1
ATOM 1775 C CA . VAL A 1 224 ? 48.154 19.175 24.256 1.00 15.96 224 VAL A CA 1
ATOM 1776 C C . VAL A 1 224 ? 48.678 19.945 23.049 1.00 18.28 224 VAL A C 1
ATOM 1777 O O . VAL A 1 224 ? 49.616 19.506 22.379 1.00 18.30 224 VAL A O 1
ATOM 1781 N N . GLY A 1 225 ? 48.038 21.067 22.743 1.00 18.20 225 GLY A N 1
ATOM 1782 C CA . GLY A 1 225 ? 48.466 21.864 21.610 1.00 18.58 225 GLY A CA 1
ATOM 1783 C C . GLY A 1 225 ? 48.329 23.351 21.852 1.00 21.47 225 GLY A C 1
ATOM 1784 O O . GLY A 1 225 ? 47.504 23.780 22.662 1.00 20.47 225 GLY A O 1
ATOM 1785 N N . ILE A 1 226 ? 49.182 24.132 21.194 1.00 22.72 226 ILE A N 1
ATOM 1786 C CA . ILE A 1 226 ? 49.139 25.589 21.313 1.00 25.69 226 ILE A CA 1
ATOM 1787 C C . ILE A 1 226 ? 48.247 26.118 20.199 1.00 25.35 226 ILE A C 1
ATOM 1788 O O . ILE A 1 226 ? 48.392 25.722 19.041 1.00 23.88 226 ILE A O 1
ATOM 1793 N N . TRP A 1 227 ? 47.310 26.988 20.564 1.00 25.45 227 TRP A N 1
ATOM 1794 C CA . TRP A 1 227 ? 46.379 27.573 19.609 1.00 28.61 227 TRP A CA 1
ATOM 1795 C C . TRP A 1 227 ? 47.035 28.685 18.801 1.00 33.64 227 TRP A C 1
ATOM 1796 O O . TRP A 1 227 ? 47.312 29.764 19.322 1.00 31.01 227 TRP A O 1
ATOM 1807 N N . GLU A 1 228 ? 47.281 28.407 17.524 1.00 39.59 228 GLU A N 1
ATOM 1808 C CA . GLU A 1 228 ? 47.907 29.370 16.625 1.00 48.14 228 GLU A CA 1
ATOM 1809 C C . GLU A 1 228 ? 46.847 30.326 16.081 1.00 52.23 228 GLU A C 1
ATOM 1810 O O . GLU A 1 228 ? 47.026 31.542 16.104 1.00 54.79 228 GLU A O 1
ATOM 1816 N N . GLY A 1 229 ? 45.743 29.760 15.598 1.00 55.61 229 GLY A N 1
ATOM 1817 C CA . GLY A 1 229 ? 44.663 30.558 15.042 1.00 61.02 229 GLY A CA 1
ATOM 1818 C C . GLY A 1 229 ? 43.926 29.792 13.960 1.00 65.65 229 GLY A C 1
ATOM 1819 O O . GLY A 1 229 ? 44.072 28.574 13.861 1.00 67.50 229 GLY A O 1
ATOM 1820 N N . LYS A 1 230 ? 43.148 30.498 13.139 1.00 69.51 230 LYS A N 1
ATOM 1821 C CA . LYS A 1 230 ? 42.385 29.871 12.053 1.00 72.34 230 LYS A CA 1
ATOM 1822 C C . LYS A 1 230 ? 43.276 29.283 10.956 1.00 74.79 230 LYS A C 1
ATOM 1823 O O . LYS A 1 230 ? 43.815 30.069 10.146 1.00 76.65 230 LYS A O 1
#

Foldseek 3Di:
DDWDWDDDDAQKIWTCPPPPDTWIWGWAPDPPDDLPPFDWDDDPPIITGTQDCLQDVVRLQVSQPWDAFLAQAFEEEEADQDLQRVVRRSLRRNVNYAYEYEAADPVSCSNCVSCVPSVRYHYDHDDLQCLVVCLVPAAAGQEYEYDYLALCRLVSFLVVCQRHYDQQGKYYKYQQCSNPVPDDLVVSVVVSVVSNVVSAWDWDDKGDSPPSDNSIMTMTGGHHD

Solvent-accessible surface area: 11187 Å² total

Secondary structure (DSSP, 8-state):
---EEEEETTTEEEEE-SSS---EEEE-SSTT--SSS--EEEETTEEEEE--TTT-HHHHHHHTT------TT-EEEEES--SSHHHHHHHHHTTTSEEEEEES-TT--HHHHHTTT-TTEEEEE--TT-GGGGTTTS--EEEEEE---STTHHHHHHHHHHHHEEEEEE----BGGGT-SSS-HHHHHHHHHHHHHHHTEEEEE----TTTSTTB--EEEE---

Radius of gyration: 17.16 Å; Cα contacts (8 Å, |Δi|>4): 473; chains: 1; bounding box: 41×37×49 Å

Organism: Methanocaldococcus jannaschii (strain ATCC 43067 / DSM 2661 / JAL-1 / JCM 10045 / NBRC 100440) (NCBI:txid243232)

B-factor: mean 29.07, std 11.71, range [10.94, 99.13]